Protein AF-A0A0Q3H0Z7-F1 (afdb_monomer_lite)

Sequence (275 aa):
MYDFFVRWRGFDIRKSSRAGTSGGNNQGTGGGSSQGIGGGGGSSQDYTCGDYKYTTQLGCILKRQYPGVLKDADGELYPATTWADFYEKTNDQGETCAHKVKKEFWRLFTVADEHKREAARVLENYCRKRVRNIMYQVRVDAVKLHYENQGEILDDTLACRRELDENEYLNVRVEWCKKDVWPLLAAYWDSAEFKEKRSKAQDSCFGSENNAQNRGGSRPFTETQQYIEAIHGPEKATILNKYAVMKSGDGAVRKADVVAAAKGRKARPSTSDSY

Radius of gyration: 26.91 Å; chains: 1; bounding box: 100×64×65 Å

pLDDT: mean 70.65, std 24.66, range [22.28, 95.75]

Secondary structure (DSSP, 8-state):
---S-S--TT------------------------------------------S---HHHHHHHHT---EEE-TT--EEE--SSSGGGT-B-TTS-BHHHHHHHHHHHH----GGGHHHHHHHHHHHHHHHHHHHHHHHHHHHHHHHHHTTT----HHHHTT----HHHHHHS--TTS-TTTHHHHHHHHHSHHHHHHHHHHHHHHHS-------GGGTS-HHHHHHHHHHHH-GGG--HHHHHHHHHH-THHHHHHHHHHHHHHTT---------

Foldseek 3Di:
DDDPDDDVPPFDWDQDDDDDDDDDDDDDDDDDDDDDDDDDDPDPPDPDDDPDPQPDPLLVLCLVLQPFWDADPVRDIAGPQFPVSQQRDADPVRAGSNNSSVVVVCVRTDGDPVCVVVVVVVVSVVRRVSSNVSLLVQQLVQLQQLVVVVVDGDDSVVSLPDDDALVSQLVRHDPSRDNRRSSNSRCVSNDPVNVVVSVVVVCVVPVPPPPLPLPLAPDPLVRLLVVCCVPVNNVLSDPVNSNQCSVPNPVSSVVVVVVVVVVVVPDDDDDDDDD

Structure (mmCIF, N/CA/C/O backbone):
data_AF-A0A0Q3H0Z7-F1
#
_entry.id   AF-A0A0Q3H0Z7-F1
#
loop_
_atom_site.group_PDB
_atom_site.id
_atom_site.type_symbol
_atom_site.label_atom_id
_atom_site.label_alt_id
_atom_site.label_comp_id
_atom_site.label_asym_id
_atom_site.label_entity_id
_atom_site.label_seq_id
_atom_site.pdbx_PDB_ins_code
_atom_site.Cartn_x
_atom_site.Cartn_y
_atom_site.Cartn_z
_atom_site.occupancy
_atom_site.B_iso_or_equiv
_atom_site.auth_seq_id
_atom_site.auth_comp_id
_atom_site.auth_asym_id
_atom_site.auth_atom_id
_atom_site.pdbx_PDB_model_num
ATOM 1 N N . MET A 1 1 ? -4.529 13.761 -14.014 1.00 32.19 1 MET A N 1
ATOM 2 C CA . MET A 1 1 ? -4.545 12.512 -14.800 1.00 32.19 1 MET A CA 1
ATOM 3 C C . MET A 1 1 ? -3.282 12.516 -15.656 1.00 32.19 1 MET A C 1
ATOM 5 O O . MET A 1 1 ? -3.308 12.918 -16.807 1.00 32.19 1 MET A O 1
ATOM 9 N N . TYR A 1 2 ? -2.143 12.263 -14.998 1.00 23.95 2 TYR A N 1
ATOM 10 C CA . TYR A 1 2 ? -0.803 12.393 -15.573 1.00 23.95 2 TYR A CA 1
ATOM 11 C C . TYR A 1 2 ? -0.492 11.139 -16.364 1.00 23.95 2 TYR A C 1
ATOM 13 O O . TYR A 1 2 ? -0.346 10.053 -15.800 1.00 23.95 2 TYR A O 1
ATOM 21 N N . ASP A 1 3 ? -0.466 11.349 -17.666 1.00 24.33 3 ASP A N 1
ATOM 22 C CA . ASP A 1 3 ? -0.258 10.358 -18.687 1.00 24.33 3 ASP A CA 1
ATOM 23 C C . ASP A 1 3 ? 1.010 9.537 -18.435 1.00 24.33 3 ASP A C 1
ATOM 25 O O . ASP A 1 3 ? 2.006 9.998 -17.871 1.00 24.33 3 ASP A O 1
ATOM 29 N N . PHE A 1 4 ? 0.922 8.299 -18.881 1.00 30.83 4 PHE A N 1
ATOM 30 C CA . PHE A 1 4 ? 1.761 7.114 -18.755 1.00 30.83 4 PHE A CA 1
ATOM 31 C C . PHE A 1 4 ? 3.262 7.286 -19.124 1.00 30.83 4 PHE A C 1
ATOM 33 O O . PHE A 1 4 ? 3.988 6.309 -19.296 1.00 30.83 4 PHE A O 1
ATOM 40 N N . PHE A 1 5 ? 3.771 8.510 -19.290 1.00 28.52 5 PHE 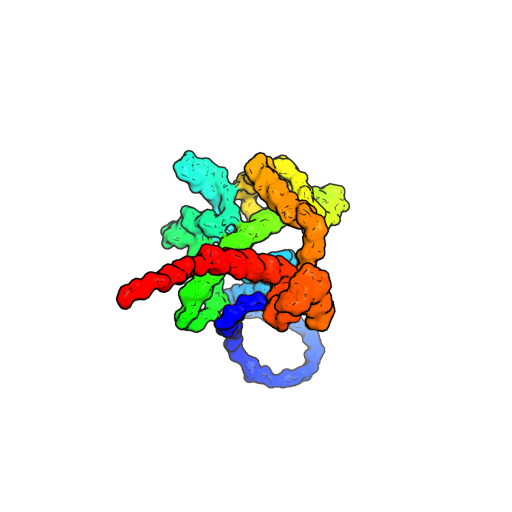A N 1
ATOM 41 C CA . PHE A 1 5 ? 4.554 8.825 -20.483 1.00 28.52 5 PHE A CA 1
ATOM 42 C C . PHE A 1 5 ? 5.995 9.304 -20.292 1.00 28.52 5 PHE A C 1
ATOM 44 O O . PHE A 1 5 ? 6.631 9.730 -21.251 1.00 28.52 5 PHE A O 1
ATOM 51 N N . VAL A 1 6 ? 6.601 9.209 -19.109 1.00 28.41 6 VAL A N 1
ATOM 52 C CA . VAL A 1 6 ? 8.037 9.513 -19.024 1.00 28.41 6 VAL A CA 1
ATOM 53 C C . VAL A 1 6 ? 8.776 8.389 -18.324 1.00 28.41 6 VAL A C 1
ATOM 55 O O . VAL A 1 6 ? 8.894 8.370 -17.105 1.00 28.41 6 VAL A O 1
ATOM 58 N N . ARG A 1 7 ? 9.427 7.548 -19.143 1.00 31.48 7 ARG A N 1
ATOM 59 C CA . ARG A 1 7 ? 10.755 6.981 -18.828 1.00 31.48 7 ARG A CA 1
ATOM 60 C C . ARG A 1 7 ? 10.752 5.628 -18.123 1.00 31.48 7 ARG A C 1
ATOM 62 O O . ARG A 1 7 ? 11.570 5.372 -17.248 1.00 31.48 7 ARG A O 1
ATOM 69 N N . TRP A 1 8 ? 10.020 4.702 -18.719 1.00 33.88 8 TRP A N 1
ATOM 70 C CA . TRP A 1 8 ? 10.593 3.417 -19.120 1.00 33.88 8 TRP A CA 1
ATOM 71 C C . TRP A 1 8 ? 11.760 3.659 -20.128 1.00 33.88 8 TRP A C 1
ATOM 73 O O . TRP A 1 8 ? 11.653 3.360 -21.307 1.00 33.88 8 TRP A O 1
ATOM 83 N N . ARG A 1 9 ? 12.839 4.369 -19.734 1.00 29.98 9 ARG A N 1
ATOM 84 C CA . ARG A 1 9 ? 14.020 4.625 -20.601 1.00 29.98 9 ARG A CA 1
ATOM 85 C C . ARG A 1 9 ? 15.096 3.593 -20.257 1.00 29.98 9 ARG A C 1
ATOM 87 O O . ARG A 1 9 ? 15.684 3.718 -19.192 1.00 29.98 9 ARG A O 1
ATOM 94 N N . GLY A 1 10 ? 15.428 2.620 -21.088 1.00 28.66 10 GLY A N 1
ATOM 95 C CA . GLY A 1 10 ? 14.972 2.358 -22.444 1.00 28.66 10 GLY A CA 1
ATOM 96 C C . GLY A 1 10 ? 14.872 0.863 -22.629 1.00 28.66 10 GLY A C 1
ATOM 97 O O . GLY A 1 10 ? 15.871 0.161 -22.631 1.00 28.66 10 GLY A O 1
ATOM 98 N N . PHE A 1 11 ? 13.645 0.411 -22.736 1.00 31.95 11 PHE A N 1
ATOM 99 C CA . PHE A 1 11 ? 13.320 -0.956 -23.040 1.00 31.95 11 PHE A CA 1
ATOM 100 C C . PHE A 1 11 ? 12.172 -0.941 -24.029 1.00 31.95 11 PHE A C 1
ATOM 102 O O . PHE A 1 11 ? 11.521 0.091 -24.173 1.00 31.95 11 PHE A O 1
ATOM 109 N N . ASP A 1 12 ? 11.929 -2.052 -24.710 1.00 29.36 12 ASP A N 1
ATOM 110 C CA . ASP A 1 12 ? 10.798 -2.232 -25.617 1.00 29.36 12 ASP A CA 1
ATOM 111 C C . ASP A 1 12 ? 9.978 -3.443 -25.115 1.00 29.36 12 ASP A C 1
ATOM 113 O O . ASP A 1 12 ? 10.450 -4.578 -25.152 1.00 29.36 12 ASP A O 1
ATOM 117 N N . ILE A 1 13 ? 8.810 -3.210 -24.495 1.00 36.09 13 ILE A N 1
ATOM 118 C CA . ILE A 1 13 ? 7.918 -4.232 -23.924 1.00 36.09 13 ILE A CA 1
ATOM 119 C C . ILE A 1 13 ? 6.853 -4.275 -24.989 1.00 36.09 13 ILE A C 1
ATOM 121 O O . ILE A 1 13 ? 5.942 -3.446 -25.044 1.00 36.09 13 ILE A O 1
ATOM 125 N N . ARG A 1 14 ? 7.008 -5.236 -25.889 1.00 31.59 14 ARG A N 1
ATOM 126 C CA . ARG A 1 14 ? 5.936 -5.570 -26.806 1.00 31.59 14 ARG A CA 1
ATOM 127 C C . ARG A 1 14 ? 4.903 -6.345 -26.013 1.00 31.59 14 ARG A C 1
ATOM 129 O O . ARG A 1 14 ? 5.185 -7.412 -25.470 1.00 31.59 14 ARG A O 1
ATOM 136 N N . LYS A 1 15 ? 3.690 -5.804 -25.953 1.00 33.72 15 LYS A N 1
ATOM 137 C CA . LYS A 1 15 ? 2.509 -6.579 -25.583 1.00 33.72 15 LYS A CA 1
ATOM 138 C C . LYS A 1 15 ? 2.372 -7.679 -26.640 1.00 33.72 15 LYS A C 1
ATOM 140 O O . LYS A 1 15 ? 2.284 -7.373 -27.828 1.00 33.72 15 LYS A O 1
ATOM 145 N N . SER A 1 16 ? 2.430 -8.944 -26.232 1.00 30.67 16 SER A N 1
ATOM 146 C CA . SER A 1 16 ? 2.274 -10.067 -27.159 1.00 30.67 16 SER A CA 1
ATOM 147 C C . SER A 1 16 ? 0.890 -9.988 -27.813 1.00 30.67 16 SER A C 1
ATOM 149 O O . SER A 1 16 ? -0.121 -10.144 -27.133 1.00 30.67 16 SER A O 1
ATOM 151 N N . SER A 1 17 ? 0.845 -9.693 -29.114 1.00 30.48 17 SER A N 1
ATOM 152 C CA . SER A 1 17 ? -0.353 -9.842 -29.943 1.00 30.48 17 SER A CA 1
ATOM 153 C C . SER A 1 17 ? -0.167 -11.083 -30.806 1.00 30.48 17 SER A C 1
ATOM 155 O O . SER A 1 17 ? 0.694 -11.109 -31.685 1.00 30.48 17 SER A O 1
ATOM 157 N N . ARG A 1 18 ? -0.957 -12.126 -30.542 1.00 29.20 18 ARG A N 1
ATOM 158 C CA . ARG A 1 18 ? -1.112 -13.268 -31.447 1.00 29.20 18 ARG A CA 1
ATOM 159 C C . ARG A 1 18 ? -2.283 -12.992 -32.395 1.00 29.20 18 ARG A C 1
ATOM 161 O O . ARG A 1 18 ? -3.424 -13.002 -31.962 1.00 29.20 18 ARG A O 1
ATOM 168 N N . ALA A 1 19 ? -1.899 -12.725 -33.645 1.00 30.44 19 ALA A N 1
ATOM 169 C CA . ALA A 1 19 ? -2.483 -13.078 -34.947 1.00 30.44 19 ALA A CA 1
ATOM 170 C C . ALA A 1 19 ? -4.005 -13.016 -35.197 1.00 30.44 19 ALA A C 1
ATOM 172 O O . ALA A 1 19 ? -4.795 -13.648 -34.506 1.00 30.44 19 ALA A O 1
ATOM 173 N N . GLY A 1 20 ? -4.365 -12.405 -36.334 1.00 27.41 20 GLY A N 1
ATOM 174 C CA . GLY A 1 20 ? -5.646 -12.618 -37.010 1.00 27.41 20 GLY A CA 1
ATOM 175 C C . GLY A 1 20 ? -5.927 -11.604 -38.120 1.00 27.41 20 GLY A C 1
ATOM 176 O O . GLY A 1 20 ? -6.751 -10.716 -37.946 1.00 27.41 20 GLY A O 1
ATOM 177 N N . THR A 1 21 ? -5.228 -11.705 -39.251 1.00 27.17 21 THR A N 1
ATOM 178 C CA . THR A 1 21 ? -5.495 -10.903 -40.455 1.00 27.17 21 THR A CA 1
ATOM 179 C C . THR A 1 21 ? -6.611 -11.551 -41.286 1.00 27.17 21 THR A C 1
ATOM 181 O O . THR A 1 21 ? -6.380 -12.602 -41.869 1.00 27.17 21 THR A O 1
ATOM 184 N N . SER A 1 22 ? -7.783 -10.915 -41.367 1.00 27.55 22 SER A N 1
ATOM 185 C CA . SER A 1 22 ? -8.756 -10.933 -42.490 1.00 27.55 22 SER A CA 1
ATOM 186 C C . SER A 1 22 ? -9.903 -9.990 -42.080 1.00 27.55 22 SER A C 1
ATOM 188 O O . SER A 1 22 ? -10.502 -10.209 -41.037 1.00 27.55 22 SER A O 1
ATOM 190 N N . GLY A 1 23 ? -10.175 -8.840 -42.699 1.00 25.44 23 GLY A N 1
ATOM 191 C CA . GLY A 1 23 ? -10.567 -8.652 -44.094 1.00 25.44 23 GLY A CA 1
ATOM 192 C C . GLY A 1 23 ? -12.101 -8.715 -44.212 1.00 25.44 23 GLY A C 1
ATOM 193 O O . GLY A 1 23 ? -12.638 -9.813 -44.170 1.00 25.44 23 GLY A O 1
ATOM 194 N N . GLY A 1 24 ? -12.792 -7.575 -44.384 1.00 24.78 24 GLY A N 1
ATOM 195 C CA . GLY A 1 24 ? -14.171 -7.544 -44.915 1.00 24.78 24 GLY A CA 1
ATOM 196 C C . GLY A 1 24 ? -15.194 -6.657 -44.186 1.00 24.78 24 GLY A C 1
ATOM 197 O O . GLY A 1 24 ? -15.391 -6.772 -42.985 1.00 24.78 24 GLY A O 1
ATOM 198 N N . ASN A 1 25 ? -15.859 -5.791 -44.955 1.00 26.20 25 ASN A N 1
ATOM 199 C CA . ASN A 1 25 ? -16.852 -4.780 -44.575 1.00 26.20 25 ASN A CA 1
ATOM 200 C C . ASN A 1 25 ? -18.265 -5.325 -44.249 1.00 26.20 25 ASN A C 1
ATOM 202 O O . ASN A 1 25 ? -18.787 -6.152 -44.980 1.00 26.20 25 ASN A O 1
ATOM 206 N N . ASN A 1 26 ? -18.876 -4.713 -43.226 1.00 27.36 26 ASN A N 1
ATOM 207 C CA . ASN A 1 26 ? -20.190 -4.040 -43.134 1.00 27.36 26 ASN A CA 1
ATOM 208 C C . ASN A 1 26 ? -21.542 -4.674 -43.590 1.00 27.36 26 ASN A C 1
ATOM 210 O O . ASN A 1 26 ? -21.694 -5.121 -44.720 1.00 27.36 26 ASN A O 1
ATOM 214 N N . GLN A 1 27 ? -22.550 -4.405 -42.732 1.00 26.06 27 GLN A N 1
ATOM 215 C CA . GLN A 1 27 ? -24.029 -4.368 -42.880 1.00 26.06 27 GLN A CA 1
ATOM 216 C C . GLN A 1 27 ? -24.886 -5.618 -42.565 1.00 26.06 27 GLN A C 1
ATOM 218 O O . GLN A 1 27 ? -24.711 -6.674 -43.157 1.00 26.06 27 GLN A O 1
ATOM 223 N N . GLY A 1 28 ? -25.924 -5.418 -41.724 1.00 23.48 28 GLY A N 1
ATOM 224 C CA . GLY A 1 28 ? -27.199 -6.161 -41.808 1.00 23.48 28 GLY A CA 1
ATOM 225 C C . GLY A 1 28 ? -27.832 -6.682 -40.503 1.00 23.48 28 GLY A C 1
ATOM 226 O O . GLY A 1 28 ? -27.496 -7.758 -40.039 1.00 23.48 28 GLY A O 1
ATOM 227 N N . THR A 1 29 ? -28.787 -5.911 -39.969 1.00 25.22 29 THR A N 1
ATOM 228 C CA . THR A 1 29 ? -30.035 -6.256 -39.230 1.00 25.22 29 THR A CA 1
ATOM 229 C C . THR A 1 29 ? -30.429 -7.720 -38.923 1.00 25.22 29 THR A C 1
ATOM 231 O O . THR A 1 29 ? -30.413 -8.559 -39.817 1.00 25.22 29 THR A O 1
ATOM 234 N N . GLY A 1 30 ? -31.063 -7.937 -37.754 1.00 23.02 30 GLY A N 1
ATOM 235 C CA . GLY A 1 30 ? -32.152 -8.926 -37.578 1.00 23.02 30 GLY A CA 1
ATOM 236 C C . GLY A 1 30 ? -32.015 -9.880 -36.382 1.00 23.02 30 GLY A C 1
ATOM 237 O O . GLY A 1 30 ? -30.993 -10.532 -36.225 1.00 23.02 30 GLY A O 1
ATOM 238 N N . GLY A 1 31 ? -33.050 -9.954 -35.534 1.00 23.20 31 GLY A N 1
ATOM 239 C CA . GLY A 1 31 ? -33.100 -10.799 -34.333 1.00 23.20 31 GLY A CA 1
ATOM 240 C C . GLY A 1 31 ? -33.389 -12.286 -34.586 1.00 23.20 31 GLY A C 1
ATOM 241 O O . GLY A 1 31 ? -33.789 -12.681 -35.676 1.00 23.20 31 GLY A O 1
ATOM 242 N N . GLY A 1 32 ? -33.234 -13.099 -33.537 1.00 22.28 32 GLY A N 1
ATOM 243 C CA . GLY A 1 32 ? -33.623 -14.509 -33.534 1.00 22.28 32 GLY A CA 1
ATOM 244 C C . GLY A 1 32 ? -32.994 -15.306 -32.390 1.00 22.28 32 GLY A C 1
ATOM 245 O O . GLY A 1 32 ? -31.780 -15.450 -32.305 1.00 22.28 32 GLY A O 1
ATOM 246 N N . SER A 1 33 ? -33.846 -15.819 -31.510 1.00 24.80 33 SER A N 1
ATOM 247 C CA . SER A 1 33 ? -33.565 -16.751 -30.417 1.00 24.80 33 SER A CA 1
ATOM 248 C C . SER A 1 33 ? -33.133 -18.125 -30.944 1.00 24.80 33 SER A C 1
ATOM 250 O O . SER A 1 33 ? -33.751 -18.597 -31.895 1.00 24.80 33 SER A O 1
ATOM 252 N N . SER A 1 34 ? -32.188 -18.815 -30.285 1.00 25.36 34 SER A N 1
ATOM 253 C CA . SER A 1 34 ? -32.244 -20.269 -30.001 1.00 25.36 34 SER A CA 1
ATOM 254 C C . SER A 1 34 ? -31.022 -20.790 -29.227 1.00 25.36 34 SER A C 1
ATOM 256 O O . SER A 1 34 ? -29.882 -20.507 -29.566 1.00 25.36 34 SER A O 1
ATOM 258 N N . GLN A 1 35 ? -31.352 -21.537 -28.170 1.00 24.81 35 GLN A N 1
ATOM 259 C CA . GLN A 1 35 ? -30.748 -22.731 -27.556 1.00 24.81 35 GLN A CA 1
ATOM 260 C C . GLN A 1 35 ? -29.272 -23.095 -27.811 1.00 24.81 35 GLN A C 1
ATOM 262 O O . GLN A 1 35 ? -28.773 -23.131 -28.930 1.00 24.81 35 GLN A O 1
ATOM 267 N N . GLY A 1 36 ? -28.600 -23.428 -26.705 1.00 24.64 36 GLY A N 1
ATOM 268 C CA . GLY A 1 36 ? -27.162 -23.639 -26.630 1.00 24.64 36 GLY A CA 1
ATOM 269 C C . GLY A 1 36 ? -26.643 -25.021 -27.010 1.00 24.64 36 GLY A C 1
ATOM 270 O O . GLY A 1 36 ? -27.385 -25.982 -27.179 1.00 24.64 36 GLY A O 1
ATOM 271 N N . ILE A 1 37 ? -25.313 -25.094 -27.041 1.00 25.67 37 ILE A N 1
ATOM 272 C CA . ILE A 1 37 ? -24.510 -26.309 -26.919 1.00 25.67 37 ILE A CA 1
ATOM 273 C C . ILE A 1 37 ? -23.301 -25.955 -26.046 1.00 25.67 37 ILE A C 1
ATOM 275 O O . ILE A 1 37 ? -22.646 -24.933 -26.250 1.00 25.67 37 ILE A O 1
ATOM 279 N N . GLY A 1 38 ? -23.051 -26.788 -25.036 1.00 27.36 38 GLY A N 1
ATOM 280 C CA . GLY A 1 38 ? -21.933 -26.651 -24.115 1.00 27.36 38 GLY A CA 1
ATOM 281 C C . GLY A 1 38 ? -20.589 -26.944 -24.777 1.00 27.36 38 GLY A C 1
ATOM 282 O O . GLY A 1 38 ? -20.443 -27.890 -25.546 1.00 27.36 38 GLY A O 1
ATOM 283 N N . GLY A 1 39 ? -19.591 -26.146 -24.413 1.00 24.62 39 GLY A N 1
ATOM 284 C CA . GLY A 1 39 ? -18.188 -26.376 -24.725 1.00 24.62 39 GLY A CA 1
ATOM 285 C C . GLY A 1 39 ? -17.339 -25.703 -23.657 1.00 24.62 39 GLY A C 1
ATOM 286 O O . GLY A 1 39 ? -17.289 -24.479 -23.582 1.00 24.62 39 GLY A O 1
ATOM 287 N N . GLY A 1 40 ? -16.725 -26.508 -22.788 1.00 33.34 40 GLY A N 1
ATOM 288 C CA . GLY A 1 40 ? -15.816 -26.039 -21.751 1.00 33.34 40 GLY A CA 1
ATOM 289 C C . GLY A 1 40 ? -14.603 -25.344 -22.365 1.00 33.34 40 GLY A C 1
ATOM 290 O O . GLY A 1 40 ? -13.789 -25.971 -23.036 1.00 33.34 40 GLY A O 1
ATOM 291 N N . GLY A 1 41 ? -14.483 -24.047 -22.108 1.00 24.45 41 GLY A N 1
ATOM 292 C CA . GLY A 1 41 ? -13.319 -23.235 -22.428 1.00 24.45 41 GLY A CA 1
ATOM 293 C C . GLY A 1 41 ? -13.066 -22.301 -21.257 1.00 24.45 41 GLY A C 1
ATOM 294 O O . GLY A 1 41 ? -13.947 -21.527 -20.888 1.00 24.45 41 GLY A O 1
ATOM 295 N N . GLY A 1 42 ? -11.894 -22.426 -20.629 1.00 28.30 42 GLY A N 1
ATOM 296 C CA . GLY A 1 42 ? -11.490 -21.601 -19.493 1.00 28.30 42 GLY A CA 1
ATOM 297 C C . GLY A 1 42 ? -11.680 -20.122 -19.809 1.00 28.30 42 GLY A C 1
ATOM 298 O O . GLY A 1 42 ? -11.117 -19.611 -20.777 1.00 28.30 42 GLY A O 1
ATOM 299 N N . SER A 1 43 ? -12.502 -19.453 -19.004 1.00 26.73 43 SER A N 1
ATOM 300 C CA . SER A 1 43 ? -12.811 -18.043 -19.171 1.00 26.73 43 SER A CA 1
ATOM 301 C C . SER A 1 43 ? -11.538 -17.220 -18.994 1.00 26.73 43 SER A C 1
ATOM 303 O O . SER A 1 43 ? -11.004 -17.051 -17.897 1.00 26.73 43 SER A O 1
ATOM 305 N N . SER A 1 44 ? -11.041 -16.689 -20.109 1.00 33.62 44 SER A N 1
ATOM 306 C CA . SER A 1 44 ? -10.187 -15.510 -20.096 1.00 33.62 44 SER A CA 1
ATOM 307 C C . SER A 1 44 ? -11.023 -14.392 -19.484 1.00 33.62 44 SER A C 1
ATOM 309 O O . SER A 1 44 ? -11.870 -13.819 -20.162 1.00 33.62 44 SER A O 1
ATOM 311 N N . GLN A 1 45 ? -10.858 -14.159 -18.180 1.00 36.25 45 GLN A N 1
ATOM 312 C CA . GLN A 1 45 ? -11.532 -13.068 -17.487 1.00 36.25 45 GLN A CA 1
ATOM 313 C C . GLN A 1 45 ? -11.201 -11.766 -18.208 1.00 36.25 45 GLN A C 1
ATOM 315 O O . GLN A 1 45 ? -10.036 -11.399 -18.358 1.00 36.25 45 GLN A O 1
ATOM 320 N N . ASP A 1 46 ? -12.250 -11.117 -18.690 1.00 32.47 46 ASP A N 1
ATOM 321 C CA . ASP A 1 46 ? -12.180 -9.836 -19.361 1.00 32.47 46 ASP A CA 1
ATOM 322 C C . ASP A 1 46 ? -11.698 -8.791 -18.343 1.00 32.47 46 ASP A C 1
ATOM 324 O O . ASP A 1 46 ? -12.354 -8.526 -17.335 1.00 32.47 46 ASP A O 1
ATOM 328 N N . TYR A 1 47 ? -10.489 -8.261 -18.540 1.00 42.56 47 TYR A N 1
ATOM 329 C CA . TYR A 1 47 ? -9.840 -7.323 -17.612 1.00 42.56 47 TYR A CA 1
ATOM 330 C C . TYR A 1 47 ? -10.161 -5.862 -17.951 1.00 42.56 47 TYR A C 1
ATOM 332 O O . TYR A 1 47 ? -9.342 -4.966 -17.727 1.00 42.56 47 TYR A O 1
ATOM 340 N N . THR A 1 48 ? -11.344 -5.599 -18.499 1.00 38.84 48 THR A N 1
ATOM 341 C CA . THR A 1 48 ? -11.815 -4.240 -18.750 1.00 38.84 48 THR A CA 1
ATOM 342 C C . THR A 1 48 ? -12.685 -3.750 -17.597 1.00 38.84 48 THR A C 1
ATOM 344 O O . THR A 1 48 ? -13.857 -4.084 -17.488 1.00 38.84 48 THR A O 1
ATOM 347 N N . CYS A 1 49 ? -12.069 -2.897 -16.776 1.00 40.00 49 CYS A N 1
ATOM 348 C CA . CYS A 1 49 ? -12.681 -1.672 -16.262 1.00 40.00 49 CYS A CA 1
ATOM 349 C C . CYS A 1 49 ? -13.981 -1.825 -15.446 1.00 40.00 49 CYS A C 1
ATOM 351 O O . CYS A 1 49 ? -15.038 -1.358 -15.853 1.00 40.00 49 CYS A O 1
ATOM 353 N N . GLY A 1 50 ? -13.870 -2.382 -14.238 1.00 31.77 50 GLY A N 1
ATOM 354 C CA . GLY A 1 50 ? -14.607 -1.817 -13.100 1.00 31.77 50 GLY A CA 1
ATOM 355 C C . GLY A 1 50 ? -13.826 -0.618 -12.553 1.00 31.77 50 GLY A C 1
ATOM 356 O O . GLY A 1 50 ? -12.604 -0.594 -12.716 1.00 31.77 50 GLY A O 1
ATOM 357 N N . ASP A 1 51 ? -14.506 0.345 -11.928 1.00 37.81 51 ASP A N 1
ATOM 358 C CA . ASP A 1 51 ? -14.031 1.648 -11.413 1.00 37.81 51 ASP A CA 1
ATOM 359 C C . ASP A 1 51 ? -12.895 1.595 -10.362 1.00 37.81 51 ASP A C 1
ATOM 361 O O . ASP A 1 51 ? -12.920 2.228 -9.305 1.00 37.81 51 ASP A O 1
ATOM 365 N N . TYR A 1 52 ? -11.829 0.845 -10.618 1.00 38.09 52 TYR A N 1
ATOM 366 C CA . TYR A 1 52 ? -10.646 0.841 -9.784 1.00 38.09 52 TYR A CA 1
ATOM 367 C C . TYR A 1 52 ? -9.850 2.119 -10.061 1.00 38.09 52 TYR A C 1
ATOM 369 O O . TYR A 1 52 ? -9.085 2.198 -11.021 1.00 38.09 52 TYR A O 1
ATOM 377 N N . LYS A 1 53 ? -9.914 3.077 -9.126 1.00 44.19 53 LYS A N 1
ATOM 378 C CA . LYS A 1 53 ? -9.075 4.301 -9.018 1.00 44.19 53 LYS A CA 1
ATOM 379 C C . LYS A 1 53 ? -7.545 4.047 -9.080 1.00 44.19 53 LYS A C 1
ATOM 381 O O . LYS A 1 53 ? -6.725 4.960 -9.015 1.00 44.19 53 LYS A O 1
ATOM 386 N N . TYR A 1 54 ? -7.116 2.792 -9.208 1.00 50.72 54 TYR A N 1
ATOM 387 C CA . TYR A 1 54 ? -5.755 2.305 -9.021 1.00 50.72 54 TYR A CA 1
ATOM 388 C C . TYR A 1 54 ? -5.163 1.809 -10.344 1.00 50.72 54 TYR A C 1
ATOM 390 O O . TYR A 1 54 ? -5.064 0.618 -10.607 1.00 50.72 54 TYR A O 1
ATOM 398 N N . THR A 1 55 ? -4.710 2.756 -11.157 1.00 54.25 55 THR A N 1
ATOM 399 C CA . THR A 1 55 ? -4.460 2.644 -12.607 1.00 54.25 55 THR A CA 1
ATOM 400 C C . THR A 1 55 ? -3.284 1.767 -13.080 1.00 54.25 55 THR A C 1
ATOM 402 O O . THR A 1 55 ? -2.879 1.877 -14.234 1.00 54.25 55 THR A O 1
ATOM 405 N N . THR A 1 56 ? -2.693 0.896 -12.247 1.00 74.81 56 THR A N 1
ATOM 406 C CA . THR A 1 56 ? -1.562 0.047 -12.687 1.00 74.81 56 THR A CA 1
ATOM 407 C C . THR A 1 56 ? -1.814 -1.435 -12.439 1.00 74.81 56 THR A C 1
ATOM 409 O O . THR A 1 56 ? -2.173 -1.814 -11.327 1.00 74.81 56 THR A O 1
ATOM 412 N N . GLN A 1 57 ? -1.534 -2.282 -13.442 1.00 82.44 57 GLN A N 1
ATOM 413 C CA . GLN A 1 57 ? -1.651 -3.748 -13.354 1.00 82.44 57 GLN A CA 1
ATOM 414 C C . GLN A 1 57 ? -0.951 -4.300 -12.104 1.00 82.44 57 GLN A C 1
ATOM 416 O O . GLN A 1 57 ? -1.510 -5.110 -11.371 1.00 82.44 57 GLN A O 1
ATOM 421 N N . LEU A 1 58 ? 0.254 -3.801 -11.807 1.00 86.81 58 LEU A N 1
ATOM 422 C CA . LEU A 1 58 ? 0.988 -4.178 -10.599 1.00 86.81 58 LEU A CA 1
ATOM 423 C C . LEU A 1 58 ? 0.244 -3.793 -9.312 1.00 86.81 58 LEU A C 1
ATOM 425 O O . LEU A 1 58 ? 0.291 -4.535 -8.340 1.00 86.81 58 LEU A O 1
ATOM 429 N N . GLY A 1 59 ? -0.445 -2.649 -9.287 1.00 89.75 59 GLY A N 1
ATOM 430 C CA . GLY A 1 59 ? -1.261 -2.245 -8.144 1.00 89.75 59 GLY A CA 1
ATOM 431 C C . GLY A 1 59 ? -2.383 -3.243 -7.855 1.00 89.75 59 GLY A C 1
ATOM 432 O O . GLY A 1 59 ? -2.578 -3.610 -6.700 1.00 89.75 59 GLY A O 1
ATOM 433 N N . CYS A 1 60 ? -3.065 -3.729 -8.894 1.00 88.62 60 CYS A N 1
ATOM 434 C CA . CYS A 1 60 ? -4.091 -4.766 -8.764 1.00 88.62 60 CYS A CA 1
ATOM 435 C C . CYS A 1 60 ? -3.503 -6.079 -8.226 1.00 88.62 60 CYS A C 1
ATOM 437 O O . CYS A 1 60 ? -4.052 -6.659 -7.289 1.00 88.62 60 CYS A O 1
ATOM 439 N N . ILE A 1 61 ? -2.354 -6.507 -8.762 1.00 91.38 61 ILE A N 1
ATOM 440 C CA . ILE A 1 61 ? -1.647 -7.711 -8.297 1.00 91.38 61 ILE A CA 1
ATOM 441 C C . ILE A 1 61 ? -1.270 -7.573 -6.814 1.00 91.38 61 ILE A C 1
ATOM 443 O O . ILE A 1 61 ? -1.545 -8.473 -6.025 1.00 91.38 61 ILE A O 1
ATOM 447 N N . LEU A 1 62 ? -0.699 -6.433 -6.413 1.00 93.12 62 LEU A N 1
ATOM 448 C CA . LEU A 1 62 ? -0.293 -6.170 -5.028 1.00 93.12 62 LEU A CA 1
ATOM 449 C C . LEU A 1 62 ? -1.467 -6.237 -4.045 1.00 93.12 62 LEU A C 1
ATOM 451 O O . LEU A 1 62 ? -1.315 -6.810 -2.972 1.00 93.12 62 LEU A O 1
ATOM 455 N N . LYS A 1 63 ? -2.632 -5.684 -4.406 1.00 90.81 63 LYS A N 1
ATOM 456 C CA . LYS A 1 63 ? -3.835 -5.751 -3.560 1.00 90.81 63 LYS A CA 1
ATOM 457 C C . LYS A 1 63 ? -4.344 -7.176 -3.403 1.00 90.81 63 LYS A C 1
ATOM 459 O O . LYS A 1 63 ? -4.688 -7.593 -2.304 1.00 90.81 63 LYS A O 1
ATOM 464 N N . ARG A 1 64 ? -4.375 -7.936 -4.499 1.00 90.50 64 ARG A N 1
ATOM 465 C CA . ARG A 1 64 ? -4.858 -9.319 -4.470 1.00 90.50 64 ARG A CA 1
ATOM 466 C C . ARG A 1 64 ? -3.943 -10.233 -3.661 1.00 90.50 64 ARG A C 1
ATOM 468 O O . ARG A 1 64 ? -4.428 -11.091 -2.935 1.00 90.50 64 ARG A O 1
ATOM 475 N N . GLN A 1 65 ? -2.633 -10.034 -3.778 1.00 92.38 65 GLN A N 1
ATOM 476 C CA . GLN A 1 65 ? -1.621 -10.795 -3.043 1.00 92.38 65 GLN A CA 1
ATOM 477 C C . GLN A 1 65 ? -1.284 -10.166 -1.682 1.00 92.38 65 GLN A C 1
ATOM 479 O O . GLN A 1 65 ? -0.216 -10.430 -1.135 1.00 92.38 65 GLN A O 1
ATOM 484 N N . TYR A 1 66 ? -2.150 -9.301 -1.148 1.00 92.00 66 TYR A N 1
ATOM 485 C CA . TYR A 1 66 ? -1.883 -8.604 0.100 1.00 92.00 66 TYR A CA 1
ATOM 486 C C . TYR A 1 66 ? -1.776 -9.596 1.281 1.0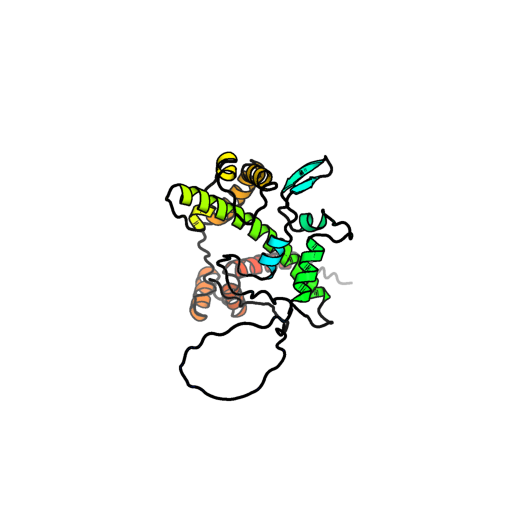0 92.00 66 TYR A C 1
ATOM 488 O O . TYR A 1 66 ? -2.733 -10.351 1.521 1.00 92.00 66 TYR A O 1
ATOM 496 N N . PRO A 1 67 ? -0.653 -9.598 2.036 1.00 89.12 67 PRO A N 1
ATOM 497 C CA . PRO A 1 67 ? -0.435 -10.550 3.128 1.00 89.12 67 PRO A CA 1
ATOM 498 C C . PRO A 1 67 ? -1.495 -10.453 4.230 1.00 89.12 67 PRO A C 1
ATOM 500 O O . PRO A 1 67 ? -1.922 -11.479 4.760 1.00 89.12 67 PRO A O 1
ATOM 503 N N . GLY A 1 68 ? -1.992 -9.242 4.503 1.00 92.00 68 GLY A N 1
ATOM 504 C CA . GLY A 1 68 ? -2.927 -8.984 5.594 1.00 92.00 68 GLY A CA 1
ATOM 505 C C . GLY A 1 68 ? -2.192 -8.864 6.924 1.00 92.00 68 GLY A C 1
ATOM 506 O O . GLY A 1 68 ? -1.307 -8.022 7.058 1.00 92.00 68 GLY A O 1
ATOM 507 N N . VAL A 1 69 ? -2.587 -9.693 7.887 1.00 93.94 69 VAL A N 1
ATOM 508 C CA . VAL A 1 69 ? -2.020 -9.725 9.239 1.00 93.94 69 VAL A CA 1
ATOM 509 C C . VAL A 1 69 ? -0.726 -10.538 9.273 1.00 93.94 69 VAL A C 1
ATOM 511 O O . VAL A 1 69 ? -0.674 -11.655 8.744 1.00 93.94 69 VAL A O 1
ATOM 514 N N . LEU A 1 70 ? 0.294 -9.982 9.921 1.00 93.25 70 LEU A N 1
ATOM 515 C CA . LEU A 1 70 ? 1.582 -10.609 10.199 1.00 93.25 70 LEU A CA 1
ATOM 516 C C . LEU A 1 70 ? 1.834 -10.671 11.708 1.00 93.25 70 LEU A C 1
ATOM 518 O O . LEU A 1 70 ? 1.118 -10.044 12.485 1.00 93.25 70 LEU A O 1
ATOM 522 N N . LYS A 1 71 ? 2.831 -11.467 12.095 1.00 93.56 71 LYS A N 1
ATOM 523 C CA . LYS A 1 71 ? 3.328 -11.596 13.466 1.00 93.56 71 LYS A CA 1
ATOM 524 C C . LYS A 1 71 ? 4.785 -11.174 13.493 1.00 93.56 71 LYS A C 1
ATOM 526 O O . LYS A 1 71 ? 5.524 -11.554 12.583 1.00 93.56 71 LYS A O 1
ATOM 531 N N . ASP A 1 72 ? 5.176 -10.384 14.480 1.00 89.75 72 ASP A N 1
ATOM 532 C CA . ASP A 1 72 ? 6.582 -10.057 14.702 1.00 89.75 72 ASP A CA 1
ATOM 533 C C . ASP A 1 72 ? 7.296 -11.144 15.526 1.00 89.75 72 ASP A C 1
ATOM 535 O O . ASP A 1 72 ? 6.751 -12.226 15.767 1.00 89.75 72 ASP A O 1
ATOM 539 N N . ALA A 1 73 ? 8.552 -10.879 15.898 1.00 88.25 73 ALA A N 1
ATOM 540 C CA . ALA A 1 73 ? 9.373 -11.808 16.672 1.00 88.25 73 ALA A CA 1
ATOM 541 C C . ALA A 1 73 ? 8.851 -12.023 18.103 1.00 88.25 73 ALA A C 1
ATOM 543 O O . ALA A 1 73 ? 9.067 -13.098 18.664 1.00 88.25 73 ALA A O 1
ATOM 544 N N . ASP A 1 74 ? 8.152 -11.033 18.659 1.00 88.88 74 ASP A N 1
ATOM 545 C CA . ASP A 1 74 ? 7.565 -11.070 20.000 1.00 88.88 74 ASP A CA 1
ATOM 546 C C . ASP A 1 74 ? 6.176 -11.742 19.994 1.00 88.88 74 ASP A C 1
ATOM 548 O O . ASP A 1 74 ? 5.634 -12.099 21.040 1.00 88.88 74 ASP A O 1
ATOM 552 N N . GLY A 1 75 ? 5.632 -12.007 18.802 1.00 89.00 75 GLY A N 1
ATOM 553 C CA . GLY A 1 75 ? 4.337 -12.646 18.589 1.00 89.00 75 GLY A CA 1
ATOM 554 C C . GLY A 1 75 ? 3.182 -11.657 18.444 1.00 89.00 75 GLY A C 1
ATOM 555 O O . GLY A 1 75 ? 2.039 -12.097 18.266 1.00 89.00 75 GLY A O 1
ATOM 556 N N . GLU A 1 76 ? 3.472 -10.357 18.459 1.00 90.62 76 GLU A N 1
ATOM 557 C CA . GLU A 1 76 ? 2.493 -9.290 18.313 1.00 90.62 76 GLU A CA 1
ATOM 558 C C . GLU A 1 76 ? 2.012 -9.183 16.867 1.00 90.62 76 GLU A C 1
ATOM 560 O O . GLU A 1 76 ? 2.750 -9.374 15.891 1.00 90.62 76 GLU A O 1
ATOM 565 N N . LEU A 1 77 ? 0.716 -8.915 16.724 1.00 93.94 77 LEU A N 1
ATOM 566 C CA . LEU A 1 77 ? 0.059 -8.839 15.426 1.00 93.94 77 LEU A CA 1
ATOM 567 C C . LEU A 1 77 ? 0.188 -7.433 14.848 1.00 93.94 77 LEU A C 1
ATOM 569 O O . LEU A 1 77 ? -0.209 -6.458 15.479 1.00 93.94 77 LEU A O 1
ATOM 573 N N . TYR A 1 78 ? 0.640 -7.333 13.600 1.00 93.00 78 TYR A N 1
ATOM 574 C CA . TYR A 1 78 ? 0.730 -6.056 12.893 1.00 93.00 78 TYR A CA 1
ATOM 575 C C . TYR A 1 78 ? 0.224 -6.165 11.446 1.00 93.00 78 TYR A C 1
ATOM 577 O O . TYR A 1 78 ? 0.243 -7.247 10.842 1.00 93.00 78 TYR A O 1
ATOM 585 N N . PRO A 1 79 ? -0.274 -5.063 10.853 1.00 94.44 79 PRO A N 1
ATOM 586 C CA . PRO A 1 79 ? -0.709 -5.067 9.467 1.00 94.44 79 PRO A CA 1
ATOM 587 C C . PRO A 1 79 ? 0.499 -4.932 8.532 1.00 94.44 79 PRO A C 1
ATOM 589 O O . PRO A 1 79 ? 1.384 -4.107 8.759 1.00 94.44 79 PRO A O 1
ATOM 592 N N . ALA A 1 80 ? 0.516 -5.679 7.428 1.00 94.25 80 ALA A N 1
ATOM 593 C CA . ALA A 1 80 ? 1.544 -5.509 6.405 1.00 94.25 80 ALA A CA 1
ATOM 594 C C . ALA A 1 80 ? 1.437 -4.113 5.755 1.00 94.25 80 ALA A C 1
ATOM 596 O O . ALA A 1 80 ? 0.500 -3.820 5.023 1.00 94.25 80 ALA A O 1
ATOM 597 N N . THR A 1 81 ? 2.405 -3.229 5.962 1.00 93.00 81 THR A N 1
ATOM 598 C CA . THR A 1 81 ? 2.399 -1.865 5.397 1.00 93.00 81 THR A CA 1
ATOM 599 C C . THR A 1 81 ? 3.567 -1.601 4.453 1.00 93.00 81 THR A C 1
ATOM 601 O O . THR A 1 81 ? 3.577 -0.599 3.725 1.00 93.00 81 THR A O 1
ATOM 604 N N . THR A 1 82 ? 4.544 -2.507 4.408 1.00 94.56 82 THR A N 1
ATOM 605 C CA . THR A 1 82 ? 5.756 -2.377 3.606 1.00 94.56 82 THR A CA 1
ATOM 606 C C . THR A 1 82 ? 5.889 -3.494 2.577 1.00 94.56 82 THR A C 1
ATOM 608 O O . THR A 1 82 ? 5.167 -4.483 2.574 1.00 94.56 82 THR A O 1
ATOM 611 N N . TRP A 1 83 ? 6.807 -3.317 1.626 1.00 95.75 83 TRP A N 1
ATOM 612 C CA . TRP A 1 83 ? 7.114 -4.377 0.665 1.00 95.75 83 TRP A CA 1
ATOM 613 C C . TRP A 1 83 ? 7.966 -5.502 1.271 1.00 95.75 83 TRP A C 1
ATOM 615 O O . TRP A 1 83 ? 7.943 -6.608 0.744 1.00 95.75 83 TRP A O 1
ATOM 625 N N . ALA A 1 84 ? 8.695 -5.245 2.364 1.00 95.19 84 ALA A N 1
ATOM 626 C CA . ALA A 1 84 ? 9.439 -6.294 3.063 1.00 95.19 84 ALA A CA 1
ATOM 627 C C . ALA A 1 84 ? 8.471 -7.323 3.669 1.00 95.19 84 ALA A C 1
ATOM 629 O O . ALA A 1 84 ? 8.644 -8.516 3.467 1.00 95.19 84 ALA A O 1
ATOM 630 N N . ASP A 1 85 ? 7.363 -6.842 4.225 1.00 95.00 85 ASP A N 1
ATOM 631 C CA . ASP A 1 85 ? 6.272 -7.625 4.814 1.00 95.00 85 ASP A CA 1
ATOM 632 C C . ASP A 1 85 ? 5.693 -8.687 3.853 1.00 95.00 85 ASP A C 1
ATOM 634 O O . ASP A 1 85 ? 5.202 -9.736 4.264 1.00 95.00 85 ASP A O 1
ATOM 638 N N . PHE A 1 86 ? 5.779 -8.463 2.534 1.00 94.88 86 PHE A N 1
ATOM 639 C CA . PHE A 1 86 ? 5.339 -9.439 1.528 1.00 94.88 86 PHE A CA 1
ATOM 640 C C . PHE A 1 86 ? 6.233 -10.691 1.458 1.00 94.88 86 PHE A C 1
ATOM 642 O O . PHE A 1 86 ? 5.850 -11.670 0.807 1.00 94.88 86 PHE A O 1
ATOM 649 N N . TYR A 1 87 ? 7.407 -10.673 2.088 1.00 94.06 87 TYR A N 1
ATOM 650 C CA . TYR A 1 87 ? 8.311 -11.816 2.195 1.00 94.06 87 TYR A CA 1
ATOM 651 C C . TYR A 1 87 ? 8.110 -12.639 3.470 1.00 94.06 87 TYR A C 1
ATOM 653 O O . TYR A 1 87 ? 8.516 -13.795 3.474 1.00 94.06 87 TYR A O 1
ATOM 661 N N . GLU A 1 88 ? 7.452 -12.094 4.494 1.00 89.88 88 GLU A N 1
ATOM 662 C CA . GLU A 1 88 ? 7.368 -12.716 5.825 1.00 89.88 88 GLU A CA 1
ATOM 663 C C . GLU A 1 88 ? 6.495 -13.975 5.844 1.00 89.88 88 GLU A C 1
ATOM 665 O O . GLU A 1 88 ? 6.783 -14.947 6.537 1.00 89.88 88 GLU A O 1
ATOM 670 N N . LYS A 1 89 ? 5.421 -13.991 5.046 1.00 82.75 89 LYS A N 1
ATOM 671 C CA . LYS A 1 89 ? 4.486 -15.119 4.996 1.00 82.75 89 LYS A CA 1
ATOM 672 C C . LYS A 1 89 ? 4.734 -16.001 3.777 1.00 82.75 89 LYS A C 1
ATOM 674 O O . LYS A 1 89 ? 4.543 -15.555 2.640 1.00 82.75 89 LYS A O 1
ATOM 679 N N . THR A 1 90 ? 5.077 -17.262 4.022 1.00 86.38 90 THR A N 1
ATOM 680 C CA . THR A 1 90 ? 5.114 -18.346 3.030 1.00 86.38 90 THR A CA 1
ATOM 681 C C . THR A 1 90 ? 3.820 -19.162 3.067 1.00 86.38 90 THR A C 1
ATOM 683 O O . THR A 1 90 ? 3.146 -19.249 4.092 1.00 86.38 90 THR A O 1
ATOM 686 N N . ASN A 1 91 ? 3.426 -19.720 1.922 1.00 80.62 91 ASN A N 1
ATOM 687 C CA . ASN A 1 91 ? 2.385 -20.750 1.864 1.00 80.62 91 ASN A CA 1
ATOM 688 C C . ASN A 1 91 ? 2.987 -22.152 2.060 1.00 80.62 91 ASN A C 1
ATOM 690 O O . ASN A 1 91 ? 4.202 -22.302 2.166 1.00 80.62 91 ASN A O 1
ATOM 694 N N . ASP A 1 92 ? 2.140 -23.182 2.019 1.00 79.81 92 ASP A N 1
ATOM 695 C CA . ASP A 1 92 ? 2.540 -24.593 2.156 1.00 79.81 92 ASP A CA 1
ATOM 696 C C . ASP A 1 92 ? 3.565 -25.043 1.098 1.00 79.81 92 ASP A C 1
ATOM 698 O O . ASP A 1 92 ? 4.281 -26.021 1.288 1.00 79.81 92 ASP A O 1
ATOM 702 N N . GLN A 1 93 ? 3.664 -24.317 -0.021 1.00 81.31 93 GLN A N 1
ATOM 703 C CA . GLN A 1 93 ? 4.661 -24.543 -1.069 1.00 81.31 93 GLN A CA 1
ATOM 704 C C . GLN A 1 93 ? 5.967 -23.745 -0.865 1.00 81.31 93 GLN A C 1
ATOM 706 O O . GLN A 1 93 ? 6.813 -23.726 -1.757 1.00 81.31 93 GLN A O 1
ATOM 711 N N . GLY A 1 94 ? 6.131 -23.043 0.261 1.00 83.75 94 GLY A N 1
ATOM 712 C CA . GLY A 1 94 ? 7.287 -22.183 0.541 1.00 83.75 94 GLY A CA 1
ATOM 713 C C . GLY A 1 94 ? 7.329 -20.876 -0.268 1.00 83.75 94 GLY A C 1
ATOM 714 O O . GLY A 1 94 ? 8.315 -20.145 -0.222 1.00 83.75 94 GLY A O 1
ATOM 715 N N . GLU A 1 95 ? 6.275 -20.548 -1.018 1.00 90.06 95 GLU A N 1
ATOM 716 C CA . GLU A 1 95 ? 6.184 -19.359 -1.869 1.00 90.06 95 GLU A CA 1
ATOM 717 C C . GLU A 1 95 ? 5.617 -18.167 -1.080 1.00 90.06 95 GLU A C 1
ATOM 719 O O . GLU A 1 95 ? 4.505 -18.215 -0.544 1.00 90.06 95 GLU A O 1
ATOM 724 N N . THR A 1 96 ? 6.370 -17.066 -1.034 1.00 94.38 96 THR A N 1
ATOM 725 C CA . THR A 1 96 ? 5.927 -15.830 -0.365 1.00 94.38 96 THR A CA 1
ATOM 726 C C . THR A 1 96 ? 4.937 -15.027 -1.213 1.00 94.38 96 THR A C 1
ATOM 728 O O . THR A 1 96 ? 4.849 -15.186 -2.437 1.00 94.38 96 THR A O 1
ATOM 731 N N . CYS A 1 97 ? 4.223 -14.085 -0.590 1.00 93.31 97 CYS A N 1
ATOM 732 C CA . CYS A 1 97 ? 3.352 -13.153 -1.315 1.00 93.31 97 CYS A CA 1
ATOM 733 C C . CYS A 1 97 ? 4.138 -12.330 -2.353 1.00 93.31 97 CYS A C 1
ATOM 735 O O . CYS A 1 97 ? 3.674 -12.137 -3.479 1.00 93.31 97 CYS A O 1
ATOM 737 N N . ALA A 1 98 ? 5.364 -11.909 -2.027 1.00 95.38 98 ALA A N 1
ATOM 738 C CA . ALA A 1 98 ? 6.242 -11.205 -2.959 1.00 95.38 98 ALA A CA 1
ATOM 739 C C . ALA A 1 98 ? 6.598 -12.058 -4.188 1.00 95.38 98 ALA A C 1
ATOM 741 O O . ALA A 1 98 ? 6.602 -11.547 -5.313 1.00 95.38 98 ALA A O 1
ATOM 742 N N . HIS A 1 99 ? 6.853 -13.359 -4.002 1.00 94.38 99 HIS A N 1
ATOM 743 C CA . HIS A 1 99 ? 7.099 -14.282 -5.112 1.00 94.38 99 HIS A CA 1
ATOM 744 C C . HIS A 1 99 ? 5.879 -14.392 -6.029 1.00 94.38 99 HIS A C 1
ATOM 746 O O . HIS A 1 99 ? 6.034 -14.263 -7.244 1.00 94.38 99 HIS A O 1
ATOM 752 N N . LYS A 1 100 ? 4.667 -14.508 -5.470 1.00 93.94 100 LYS A N 1
ATOM 753 C CA . LYS A 1 100 ? 3.417 -14.532 -6.252 1.00 93.94 100 LYS A CA 1
ATOM 754 C C . LYS A 1 100 ? 3.229 -13.266 -7.079 1.00 93.94 100 LYS A C 1
ATOM 756 O O . LYS A 1 100 ? 2.936 -13.354 -8.270 1.00 93.94 100 LYS A O 1
ATOM 761 N N . VAL A 1 101 ? 3.465 -12.097 -6.479 1.00 94.31 101 VAL A N 1
ATOM 762 C CA . VAL A 1 101 ? 3.389 -10.802 -7.176 1.00 94.31 101 VAL A CA 1
ATOM 763 C C . VAL A 1 101 ? 4.352 -10.763 -8.361 1.00 94.31 101 VAL A C 1
ATOM 765 O O . VAL A 1 101 ? 3.949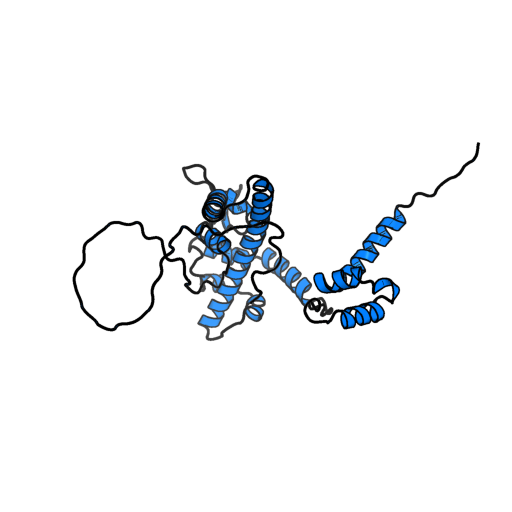 -10.419 -9.472 1.00 94.31 101 VAL A O 1
ATOM 768 N N . LYS A 1 102 ? 5.620 -11.134 -8.149 1.00 94.12 102 LYS A N 1
ATOM 769 C CA . LYS A 1 102 ? 6.640 -11.130 -9.207 1.00 94.12 102 LYS A CA 1
ATOM 770 C C . LYS A 1 102 ? 6.330 -12.141 -10.302 1.00 94.12 102 LYS A C 1
ATOM 772 O O . LYS A 1 102 ? 6.419 -11.804 -11.476 1.00 94.12 102 LYS A O 1
ATOM 777 N N . LYS A 1 103 ? 5.967 -13.368 -9.929 1.00 93.38 103 LYS A N 1
ATOM 778 C CA . LYS A 1 103 ? 5.613 -14.443 -10.861 1.00 93.38 103 LYS A CA 1
ATOM 779 C C . LYS A 1 103 ? 4.452 -14.029 -11.749 1.00 93.38 103 LYS A C 1
ATOM 781 O O . LYS A 1 103 ? 4.508 -14.197 -12.961 1.00 93.38 103 LYS A O 1
ATOM 786 N N . GLU A 1 104 ? 3.422 -13.436 -11.159 1.00 92.88 104 GLU A N 1
ATOM 787 C CA . GLU A 1 104 ? 2.284 -12.944 -11.917 1.00 92.88 104 GLU A CA 1
ATOM 788 C C . GLU A 1 104 ? 2.649 -11.759 -12.815 1.00 92.88 104 GLU A C 1
ATOM 790 O O . GLU A 1 104 ? 2.229 -11.718 -13.970 1.00 92.88 104 GLU A O 1
ATOM 795 N N . PHE A 1 105 ? 3.465 -10.827 -12.324 1.00 91.75 105 PHE A N 1
ATOM 796 C CA . PHE A 1 105 ? 3.970 -9.729 -13.138 1.00 91.75 105 PHE A CA 1
ATOM 797 C C . PHE A 1 105 ? 4.738 -10.258 -14.361 1.00 91.75 105 PHE A C 1
ATOM 799 O O . PHE A 1 105 ? 4.405 -9.912 -15.491 1.00 91.75 105 PHE A O 1
ATOM 806 N N . TRP A 1 106 ? 5.694 -11.170 -14.173 1.00 91.94 106 TRP A N 1
ATOM 807 C CA . TRP A 1 106 ? 6.480 -11.747 -15.272 1.00 91.94 106 TRP A CA 1
ATOM 808 C C . TRP A 1 106 ? 5.695 -12.707 -16.172 1.00 91.94 106 TRP A C 1
ATOM 810 O O . TRP A 1 106 ? 6.114 -12.974 -17.293 1.00 91.94 106 TRP A O 1
ATOM 820 N N . ARG A 1 107 ? 4.530 -13.194 -15.732 1.00 90.38 107 ARG A N 1
ATOM 821 C CA . ARG A 1 107 ? 3.584 -13.893 -16.614 1.00 90.38 107 ARG A CA 1
ATOM 822 C C . ARG A 1 107 ? 2.951 -12.940 -17.633 1.00 90.38 107 ARG A C 1
ATOM 824 O O . ARG A 1 107 ? 2.609 -13.365 -18.731 1.00 90.38 107 ARG A O 1
ATOM 831 N N . LEU A 1 108 ? 2.758 -11.674 -17.259 1.00 85.38 108 LEU A N 1
ATOM 832 C CA . LEU A 1 108 ? 2.117 -10.653 -18.096 1.00 85.38 108 LEU A CA 1
ATOM 833 C C . LEU A 1 108 ? 3.118 -9.844 -18.928 1.00 85.38 108 LEU A C 1
ATOM 835 O O . LEU A 1 108 ? 2.756 -9.329 -19.984 1.00 85.38 108 LEU A O 1
ATOM 839 N N . PHE A 1 109 ? 4.358 -9.720 -18.455 1.00 85.31 109 PHE A N 1
ATOM 840 C CA . PHE A 1 109 ? 5.388 -8.889 -19.069 1.00 85.31 109 PHE A CA 1
ATOM 841 C C . PHE A 1 109 ? 6.640 -9.702 -19.380 1.00 85.31 109 PHE A C 1
ATOM 843 O O . PHE A 1 109 ? 7.135 -10.452 -18.544 1.00 85.31 109 PHE A O 1
ATOM 850 N N . THR A 1 110 ? 7.202 -9.485 -20.564 1.00 85.69 110 THR A N 1
ATOM 851 C CA . THR A 1 110 ? 8.464 -10.091 -20.997 1.00 85.69 110 THR A CA 1
ATOM 852 C C . THR A 1 110 ? 9.530 -9.021 -21.164 1.00 85.69 110 THR A C 1
ATOM 854 O O . THR A 1 110 ? 9.234 -7.898 -21.566 1.00 85.69 110 THR A O 1
ATOM 857 N N . VAL A 1 111 ? 10.783 -9.372 -20.895 1.00 86.19 111 VAL A N 1
ATOM 858 C CA . VAL A 1 111 ? 11.940 -8.494 -21.088 1.00 86.19 111 VAL A CA 1
ATOM 859 C C . VAL A 1 111 ? 13.052 -9.282 -21.772 1.00 86.19 111 VAL A C 1
ATOM 861 O O . VAL A 1 111 ? 13.173 -10.487 -21.542 1.00 86.19 111 VAL A O 1
ATOM 864 N N . ALA A 1 112 ? 13.840 -8.607 -22.611 1.00 87.38 112 ALA A N 1
ATOM 865 C CA . ALA A 1 112 ? 15.022 -9.193 -23.235 1.00 87.38 112 ALA A CA 1
ATOM 866 C C . ALA A 1 112 ? 15.999 -9.747 -22.179 1.00 87.38 112 ALA A C 1
ATOM 868 O O . ALA A 1 112 ? 16.091 -9.229 -21.061 1.00 87.38 112 ALA A O 1
ATOM 869 N N . ASP A 1 113 ? 16.726 -10.809 -22.528 1.00 89.06 113 ASP A N 1
ATOM 870 C CA . ASP A 1 113 ? 17.565 -11.555 -21.579 1.00 89.06 113 ASP A CA 1
ATOM 871 C C . ASP A 1 113 ? 18.682 -10.714 -20.964 1.00 89.06 113 ASP A C 1
ATOM 873 O O . ASP A 1 113 ? 18.893 -10.771 -19.751 1.00 89.06 113 ASP A O 1
ATOM 877 N N . GLU A 1 114 ? 19.314 -9.861 -21.773 1.00 91.69 114 GLU A N 1
ATOM 878 C CA . GLU A 1 114 ? 20.435 -8.968 -21.417 1.00 91.69 114 GLU A CA 1
ATOM 879 C C . GLU A 1 114 ? 20.117 -7.966 -20.291 1.00 91.69 114 GLU A C 1
ATOM 881 O O . GLU A 1 114 ? 20.951 -7.219 -19.783 1.00 91.69 114 GLU A O 1
ATOM 886 N N . HIS A 1 115 ? 18.867 -7.964 -19.871 1.00 89.06 115 HIS A N 1
ATOM 887 C CA . HIS A 1 115 ? 18.249 -6.885 -19.165 1.00 89.06 115 HIS A CA 1
ATOM 888 C C . HIS A 1 115 ? 17.331 -7.337 -18.019 1.00 89.06 115 HIS A C 1
ATOM 890 O O . HIS A 1 115 ? 16.903 -6.521 -17.195 1.00 89.06 115 HIS A O 1
ATOM 896 N N . LYS A 1 116 ? 17.055 -8.643 -17.932 1.00 88.06 116 LYS A N 1
ATOM 897 C CA . LYS A 1 116 ? 16.224 -9.259 -16.889 1.00 88.06 116 LYS A CA 1
ATOM 898 C C . LYS A 1 116 ? 16.630 -8.823 -15.484 1.00 88.06 116 LYS A C 1
ATOM 900 O O . LYS A 1 116 ? 15.772 -8.531 -14.652 1.00 88.06 116 LYS A O 1
ATOM 905 N N . ARG A 1 117 ? 17.939 -8.721 -15.228 1.00 90.69 117 ARG A N 1
ATOM 906 C CA . ARG A 1 117 ? 18.479 -8.328 -13.920 1.00 90.69 117 ARG A CA 1
ATOM 907 C C . ARG A 1 117 ? 18.102 -6.898 -13.533 1.00 90.69 117 ARG A C 1
ATOM 909 O O . ARG A 1 117 ? 17.645 -6.673 -12.414 1.00 90.69 117 ARG A O 1
ATOM 916 N N . GLU A 1 118 ? 18.269 -5.939 -14.443 1.00 90.19 118 GLU A N 1
ATOM 917 C CA . GLU A 1 118 ? 17.928 -4.541 -14.156 1.00 90.19 118 GLU A CA 1
ATOM 918 C C . GLU A 1 118 ? 16.413 -4.358 -14.063 1.00 90.19 118 GLU A C 1
ATOM 920 O O . GLU A 1 118 ? 15.927 -3.692 -13.151 1.00 90.19 118 GLU A O 1
ATOM 925 N N . ALA A 1 119 ? 15.648 -5.024 -14.929 1.00 86.19 119 ALA A N 1
ATOM 926 C CA . ALA A 1 119 ? 14.193 -4.991 -14.873 1.00 86.19 119 ALA A CA 1
ATOM 927 C C . ALA A 1 119 ? 13.655 -5.544 -13.538 1.00 86.19 119 ALA A C 1
ATOM 929 O O . ALA A 1 119 ? 12.762 -4.942 -12.939 1.00 86.19 119 ALA A O 1
ATOM 930 N N . ALA A 1 120 ? 14.246 -6.624 -13.012 1.00 90.00 120 ALA A N 1
ATOM 931 C CA . ALA A 1 120 ? 13.927 -7.146 -11.684 1.00 90.00 120 ALA A CA 1
ATOM 932 C C . ALA A 1 120 ? 14.250 -6.141 -10.565 1.00 90.00 120 ALA A C 1
ATOM 934 O O . ALA A 1 120 ? 13.428 -5.924 -9.674 1.00 90.00 120 ALA A O 1
ATOM 935 N N . ARG A 1 121 ? 15.404 -5.465 -10.634 1.00 91.31 121 ARG A N 1
ATOM 936 C CA . ARG A 1 121 ? 15.790 -4.423 -9.668 1.00 91.31 121 ARG A CA 1
ATOM 937 C C . ARG A 1 121 ? 14.845 -3.218 -9.703 1.00 91.31 121 ARG A C 1
ATOM 939 O O . ARG A 1 121 ? 14.508 -2.647 -8.664 1.00 91.31 121 ARG A O 1
ATOM 946 N N . VAL A 1 122 ? 14.413 -2.810 -10.893 1.00 87.88 122 VAL A N 1
ATOM 947 C CA . VAL A 1 122 ? 13.441 -1.724 -11.070 1.00 87.88 122 VAL A CA 1
ATOM 948 C C . VAL A 1 122 ? 12.076 -2.131 -10.523 1.00 87.88 122 VAL A C 1
ATOM 950 O O . VAL A 1 122 ? 11.465 -1.341 -9.800 1.00 87.88 122 VAL A O 1
ATOM 953 N N . LEU A 1 123 ? 11.628 -3.360 -10.799 1.00 90.12 123 LEU A N 1
ATOM 954 C CA . LEU A 1 123 ? 10.378 -3.902 -10.267 1.00 90.12 123 LEU A CA 1
ATOM 955 C C . LEU A 1 123 ? 10.363 -3.866 -8.734 1.00 90.12 123 LEU A C 1
ATOM 957 O O . LEU A 1 123 ? 9.402 -3.370 -8.160 1.00 90.12 123 LEU A O 1
ATOM 961 N N . GLU A 1 124 ? 11.442 -4.291 -8.076 1.00 93.19 124 GLU A N 1
ATOM 962 C CA . GLU A 1 124 ? 11.594 -4.224 -6.613 1.00 93.19 124 GLU A CA 1
ATOM 963 C C . GLU A 1 124 ? 11.381 -2.813 -6.053 1.00 93.19 124 GLU A C 1
ATOM 965 O O . GLU A 1 124 ? 10.562 -2.579 -5.156 1.00 93.19 124 GLU A O 1
ATOM 970 N N . ASN A 1 125 ? 12.091 -1.836 -6.619 1.00 89.44 125 ASN A N 1
ATOM 971 C CA . ASN A 1 125 ? 11.973 -0.441 -6.199 1.00 89.44 125 ASN A CA 1
ATOM 972 C C . ASN A 1 125 ? 10.560 0.101 -6.435 1.00 89.44 125 ASN A C 1
ATOM 974 O O . ASN A 1 125 ? 10.029 0.872 -5.626 1.00 89.44 125 ASN A O 1
ATOM 978 N N . TYR A 1 126 ? 9.945 -0.312 -7.541 1.00 89.38 126 TYR A N 1
ATOM 979 C CA . TYR A 1 126 ? 8.602 0.101 -7.895 1.00 89.38 126 TYR A CA 1
ATOM 980 C C . TYR A 1 126 ? 7.549 -0.529 -6.972 1.00 89.38 126 TYR A C 1
ATOM 982 O O . TYR A 1 126 ? 6.677 0.199 -6.499 1.00 89.38 126 TYR A O 1
ATOM 990 N N . CYS A 1 127 ? 7.678 -1.809 -6.600 1.00 92.50 127 CYS A N 1
ATOM 991 C CA . CYS A 1 127 ? 6.847 -2.459 -5.582 1.00 92.50 127 CYS A CA 1
ATOM 992 C C . CYS A 1 127 ? 6.938 -1.726 -4.239 1.00 92.50 127 CYS A C 1
ATOM 994 O O . CYS A 1 127 ? 5.909 -1.333 -3.689 1.00 92.50 127 CYS A O 1
ATOM 996 N N . ARG A 1 128 ? 8.151 -1.420 -3.756 1.00 92.31 128 ARG A N 1
ATOM 997 C CA . ARG A 1 128 ? 8.352 -0.666 -2.502 1.00 92.31 128 ARG A CA 1
ATOM 998 C C . ARG A 1 128 ? 7.652 0.692 -2.510 1.00 92.31 128 ARG A C 1
ATOM 1000 O O . ARG A 1 128 ? 7.084 1.121 -1.504 1.00 92.31 128 ARG A O 1
ATOM 1007 N N . LYS A 1 129 ? 7.701 1.413 -3.632 1.00 89.62 129 LYS A N 1
ATOM 1008 C CA . LYS A 1 129 ? 6.974 2.681 -3.779 1.00 89.62 129 LYS A CA 1
ATOM 1009 C C . LYS A 1 129 ? 5.465 2.447 -3.844 1.00 89.62 129 LYS A C 1
ATOM 1011 O O . LYS A 1 129 ? 4.707 3.182 -3.216 1.00 89.62 129 LYS A O 1
ATOM 1016 N N . ARG A 1 130 ? 5.025 1.437 -4.592 1.00 90.75 130 ARG A N 1
ATOM 1017 C CA . ARG A 1 130 ? 3.609 1.191 -4.851 1.00 90.75 130 ARG A CA 1
ATOM 1018 C C . ARG A 1 130 ? 2.865 0.697 -3.617 1.00 90.75 130 ARG A C 1
ATOM 1020 O O . ARG A 1 130 ? 1.768 1.192 -3.397 1.00 90.75 130 ARG A O 1
ATOM 1027 N N . VAL A 1 131 ? 3.454 -0.177 -2.800 1.00 93.38 131 VAL A N 1
ATOM 1028 C CA . VAL A 1 131 ? 2.853 -0.633 -1.533 1.00 93.38 131 VAL A CA 1
ATOM 1029 C C . VAL A 1 131 ? 2.602 0.548 -0.597 1.00 93.38 131 VAL A C 1
ATOM 1031 O O . VAL A 1 131 ? 1.469 0.746 -0.173 1.00 93.38 131 VAL A O 1
ATOM 1034 N N . ARG A 1 132 ? 3.605 1.414 -0.384 1.00 89.94 132 ARG A N 1
ATOM 1035 C CA . ARG A 1 132 ? 3.435 2.639 0.419 1.00 89.94 132 ARG A CA 1
ATOM 1036 C C . ARG A 1 132 ? 2.301 3.523 -0.101 1.00 89.94 132 ARG A C 1
ATOM 1038 O O . ARG A 1 132 ? 1.476 3.993 0.674 1.00 89.94 132 ARG A O 1
ATOM 1045 N N . ASN A 1 133 ? 2.236 3.715 -1.419 1.00 88.81 133 ASN A N 1
ATOM 1046 C CA . ASN A 1 133 ? 1.165 4.496 -2.034 1.00 88.81 133 ASN A CA 1
ATOM 1047 C C . ASN A 1 133 ? -0.209 3.836 -1.863 1.00 88.81 133 ASN A C 1
ATOM 1049 O O . ASN A 1 133 ? -1.183 4.549 -1.666 1.00 88.81 133 ASN A O 1
ATOM 1053 N N . ILE A 1 134 ? -0.303 2.506 -1.962 1.00 90.62 134 ILE A N 1
ATOM 1054 C CA . ILE A 1 134 ? -1.555 1.776 -1.737 1.00 90.62 134 ILE A CA 1
ATOM 1055 C C . ILE A 1 134 ? -2.025 2.005 -0.301 1.00 90.62 134 ILE A C 1
ATOM 1057 O O . ILE A 1 134 ? -3.155 2.440 -0.133 1.00 90.62 134 ILE A O 1
ATOM 1061 N N . MET A 1 135 ? -1.163 1.816 0.702 1.00 91.38 135 MET A N 1
ATOM 1062 C CA . MET A 1 135 ? -1.530 2.013 2.113 1.00 91.38 135 MET A CA 1
ATOM 1063 C C . MET A 1 135 ? -1.999 3.437 2.402 1.00 91.38 135 MET A C 1
ATOM 1065 O O . MET A 1 135 ? -3.024 3.640 3.045 1.00 91.38 135 MET A O 1
ATOM 1069 N N . TYR A 1 136 ? -1.295 4.428 1.853 1.00 88.88 136 TYR A N 1
ATOM 1070 C CA . TYR A 1 136 ? -1.721 5.821 1.941 1.00 88.88 136 TYR A CA 1
ATOM 1071 C C . TYR A 1 136 ? -3.106 6.048 1.311 1.00 88.88 136 TYR A C 1
ATOM 1073 O O . TYR A 1 136 ? -3.944 6.727 1.898 1.00 88.88 136 TYR A O 1
ATOM 1081 N N . GLN A 1 137 ? -3.359 5.472 0.132 1.00 89.81 137 GLN A N 1
ATOM 1082 C CA . GLN A 1 137 ? -4.637 5.622 -0.565 1.00 89.81 137 GLN A CA 1
ATOM 1083 C C . GLN A 1 137 ? -5.789 4.926 0.162 1.00 89.81 137 GLN A C 1
ATOM 1085 O O . GLN A 1 137 ? -6.873 5.487 0.195 1.00 89.81 137 GLN A O 1
ATOM 1090 N N . VAL A 1 138 ? -5.565 3.768 0.797 1.00 92.12 138 VAL A N 1
ATOM 1091 C CA . VAL A 1 138 ? -6.605 3.118 1.621 1.00 92.12 138 VAL A CA 1
ATOM 1092 C C . VAL A 1 138 ? -7.087 4.051 2.713 1.00 92.12 138 VAL A C 1
ATOM 1094 O O . VAL A 1 138 ? -8.288 4.211 2.887 1.00 92.12 138 VAL A O 1
ATOM 1097 N N . ARG A 1 139 ? -6.155 4.688 3.422 1.00 93.19 139 ARG A N 1
ATOM 1098 C CA . ARG A 1 139 ? -6.502 5.632 4.480 1.00 93.19 139 ARG A CA 1
ATOM 1099 C C . ARG A 1 139 ? -7.313 6.809 3.933 1.00 93.19 139 ARG A C 1
ATOM 1101 O O . ARG A 1 139 ? -8.307 7.198 4.529 1.00 93.19 139 ARG A O 1
ATOM 1108 N N . VAL A 1 140 ? -6.896 7.381 2.800 1.00 91.44 140 VAL A N 1
ATOM 1109 C CA . VAL A 1 140 ? -7.616 8.495 2.154 1.00 91.44 140 VAL A CA 1
ATOM 1110 C C . VAL A 1 140 ? -9.014 8.070 1.700 1.00 91.44 140 VAL A C 1
ATOM 1112 O O . VAL A 1 140 ? -9.961 8.826 1.887 1.00 91.44 140 VAL A O 1
ATOM 1115 N N . ASP A 1 141 ? -9.162 6.871 1.141 1.00 91.50 141 ASP A N 1
ATOM 1116 C CA . ASP A 1 141 ? -10.464 6.338 0.739 1.00 91.50 141 ASP A CA 1
ATOM 1117 C C . ASP A 1 141 ? -11.360 6.053 1.959 1.00 91.50 141 ASP A C 1
ATOM 1119 O O . ASP A 1 141 ? -12.553 6.327 1.897 1.00 91.50 141 ASP A O 1
ATOM 1123 N N . ALA A 1 142 ? -10.799 5.597 3.086 1.00 93.69 142 ALA A N 1
ATOM 1124 C CA . ALA A 1 142 ? -11.541 5.443 4.341 1.00 93.69 142 ALA A CA 1
ATOM 1125 C C . ALA A 1 142 ? -12.059 6.791 4.860 1.00 93.69 142 ALA A C 1
ATOM 1127 O O . ALA A 1 142 ? -13.230 6.913 5.202 1.00 93.69 142 ALA A O 1
ATOM 1128 N N . VAL A 1 143 ? -11.216 7.830 4.838 1.00 93.06 143 VAL A N 1
ATOM 1129 C CA . VAL A 1 143 ? -11.631 9.200 5.176 1.00 93.06 143 VAL A CA 1
ATOM 1130 C C . VAL A 1 143 ? -12.786 9.650 4.287 1.00 93.06 143 VAL A C 1
ATOM 1132 O O . VAL A 1 143 ? -13.784 10.146 4.792 1.00 93.06 143 VAL A O 1
ATOM 1135 N N . LYS A 1 144 ? -12.683 9.461 2.969 1.00 92.38 144 LYS A N 1
ATOM 1136 C CA . LYS A 1 144 ? -13.769 9.826 2.050 1.00 92.38 144 LYS A CA 1
ATOM 1137 C C . LYS A 1 144 ? -15.061 9.103 2.388 1.00 92.38 144 LYS A C 1
ATOM 1139 O O . LYS A 1 144 ? -16.082 9.763 2.491 1.00 92.38 144 LYS A O 1
ATOM 1144 N N . LEU A 1 145 ? -14.988 7.794 2.612 1.00 92.19 145 LEU A N 1
ATOM 1145 C CA . LEU A 1 145 ? -16.147 6.976 2.946 1.00 92.19 145 LEU A CA 1
ATOM 1146 C C . LEU A 1 145 ? -16.814 7.434 4.251 1.00 92.19 145 LEU A C 1
ATOM 1148 O O . LEU A 1 145 ? -18.035 7.472 4.336 1.00 92.19 145 LEU A O 1
ATOM 1152 N N . HIS A 1 146 ? -16.026 7.826 5.255 1.00 93.00 146 HIS A N 1
ATOM 1153 C CA . HIS A 1 146 ? -16.543 8.364 6.515 1.00 93.00 146 HIS A CA 1
ATOM 1154 C C . HIS A 1 146 ? -17.367 9.639 6.320 1.00 93.00 146 HIS A C 1
ATOM 1156 O O . HIS A 1 146 ? -18.498 9.712 6.796 1.00 93.00 146 HIS A O 1
ATOM 1162 N N . TYR A 1 147 ? -16.827 10.618 5.596 1.00 91.19 147 TYR A N 1
ATOM 1163 C CA . TYR A 1 147 ? -17.531 11.876 5.337 1.00 91.19 147 TYR A CA 1
ATOM 1164 C C . TYR A 1 147 ? -18.689 11.700 4.347 1.00 91.19 147 TYR A C 1
ATOM 1166 O O . TYR A 1 147 ? -19.747 12.298 4.527 1.00 91.19 147 TYR A O 1
ATOM 1174 N N . GLU A 1 148 ? -18.547 10.810 3.363 1.00 91.38 148 GLU A N 1
ATOM 1175 C CA . GLU A 1 148 ? -19.613 10.480 2.415 1.00 91.38 148 GLU A CA 1
ATOM 1176 C C . GLU A 1 148 ? -20.816 9.850 3.130 1.00 91.38 148 GLU A C 1
ATOM 1178 O O . GLU A 1 148 ? -21.953 10.237 2.865 1.00 91.38 148 GLU A O 1
ATOM 1183 N N . ASN A 1 149 ? -20.581 8.982 4.122 1.00 90.06 149 ASN A N 1
ATOM 1184 C CA . ASN A 1 149 ? -21.634 8.432 4.985 1.00 90.06 149 ASN A CA 1
ATOM 1185 C C . ASN A 1 149 ? -22.359 9.506 5.822 1.00 90.06 149 ASN A C 1
ATOM 1187 O O . ASN A 1 149 ? -23.473 9.267 6.285 1.00 90.06 149 ASN A O 1
ATOM 1191 N N . GLN A 1 150 ? -21.751 10.681 6.010 1.00 90.12 150 GLN A N 1
ATOM 1192 C CA . GLN A 1 150 ? -22.350 11.852 6.665 1.00 90.12 150 GLN A CA 1
ATOM 1193 C C . GLN A 1 150 ? -22.961 12.849 5.662 1.00 90.12 150 GLN A C 1
ATOM 1195 O O . GLN A 1 150 ? -23.512 13.871 6.068 1.00 90.12 150 GLN A O 1
ATOM 1200 N N . GLY A 1 151 ? -22.886 12.562 4.358 1.00 87.81 151 GLY A N 1
ATOM 1201 C CA . GLY A 1 151 ? -23.398 13.414 3.284 1.00 87.81 151 GLY A CA 1
ATOM 1202 C C . GLY A 1 151 ? -22.404 14.447 2.738 1.00 87.81 151 GLY A C 1
ATOM 1203 O O . GLY A 1 151 ? -22.799 15.282 1.925 1.00 87.81 151 GLY A O 1
ATOM 1204 N N . GLU A 1 152 ? -21.128 14.411 3.139 1.00 89.44 152 GLU A N 1
ATOM 1205 C CA . GLU A 1 152 ? -20.076 15.307 2.640 1.00 89.44 152 GLU A CA 1
ATOM 1206 C C . GLU A 1 152 ? -19.137 14.579 1.661 1.00 89.44 152 GLU A C 1
ATOM 1208 O O . GLU A 1 152 ? -18.448 13.623 2.010 1.00 89.44 152 GLU A O 1
ATOM 1213 N N . ILE A 1 153 ? -19.048 15.063 0.419 1.00 87.75 153 ILE A N 1
ATOM 1214 C CA . ILE A 1 153 ? -18.141 14.496 -0.590 1.00 87.75 153 ILE A CA 1
ATOM 1215 C C . ILE A 1 153 ? -16.799 15.229 -0.542 1.00 87.75 153 ILE A C 1
ATOM 1217 O O . ILE A 1 153 ? -16.691 16.386 -0.949 1.00 87.75 153 ILE A O 1
ATOM 1221 N N . LEU A 1 154 ? -15.750 14.533 -0.100 1.00 86.19 154 LEU A N 1
ATOM 1222 C CA . LEU A 1 154 ? -14.393 15.080 -0.047 1.00 86.19 154 LEU A CA 1
ATOM 1223 C C . LEU A 1 154 ? -13.558 14.759 -1.295 1.00 86.19 154 LEU A C 1
ATOM 1225 O O . LEU A 1 154 ? -13.461 13.614 -1.759 1.00 86.19 154 LEU A O 1
ATOM 1229 N N . ASP A 1 155 ? -12.829 15.763 -1.784 1.00 86.00 155 ASP A N 1
ATOM 1230 C CA . ASP A 1 155 ? -11.749 15.545 -2.745 1.00 86.00 155 ASP A CA 1
ATOM 1231 C C . ASP A 1 155 ? -10.517 14.883 -2.080 1.00 86.00 155 ASP A C 1
ATOM 1233 O O . ASP A 1 155 ? -10.439 14.710 -0.860 1.00 86.00 155 ASP A O 1
ATOM 1237 N N . ASP A 1 156 ? -9.541 14.444 -2.884 1.00 79.69 156 ASP A N 1
ATOM 1238 C CA . ASP A 1 156 ? -8.322 13.802 -2.358 1.00 79.69 156 ASP A CA 1
ATOM 1239 C C . ASP A 1 156 ? -7.483 14.762 -1.488 1.00 79.69 156 ASP A C 1
ATOM 1241 O O . ASP A 1 156 ? -6.788 14.319 -0.572 1.00 79.69 156 ASP A O 1
ATOM 1245 N N . THR A 1 157 ? -7.542 16.069 -1.755 1.00 84.12 157 THR A N 1
ATOM 1246 C CA . THR A 1 157 ? -6.736 17.094 -1.077 1.00 84.12 157 THR A CA 1
ATOM 1247 C C . THR A 1 157 ? -7.238 17.341 0.340 1.00 84.12 157 THR A C 1
ATOM 1249 O O . THR A 1 157 ? -6.440 17.416 1.276 1.00 84.12 157 THR A O 1
ATOM 1252 N N . LEU A 1 158 ? -8.555 17.433 0.507 1.00 85.56 158 LEU A N 1
ATOM 1253 C CA . LEU A 1 158 ? -9.235 17.608 1.781 1.00 85.56 158 LEU A CA 1
ATOM 1254 C C . LEU A 1 158 ? -9.188 16.315 2.594 1.00 85.56 158 LEU A C 1
ATOM 1256 O O . LEU A 1 158 ? -8.779 16.346 3.755 1.00 85.56 158 LEU A O 1
ATOM 1260 N N . ALA A 1 159 ? -9.475 15.163 1.979 1.00 86.94 159 ALA A N 1
ATOM 1261 C CA . ALA A 1 159 ? -9.386 13.866 2.656 1.00 86.94 159 ALA A CA 1
ATOM 1262 C C . ALA A 1 159 ? -7.951 13.543 3.125 1.00 86.94 159 ALA A C 1
ATOM 1264 O O . ALA A 1 159 ? -7.733 12.961 4.189 1.00 86.94 159 ALA A O 1
ATOM 1265 N N . CYS A 1 160 ? -6.932 13.981 2.376 1.00 83.38 160 CYS A N 1
ATOM 1266 C CA . CYS A 1 160 ? -5.535 13.887 2.800 1.00 83.38 160 CYS A CA 1
ATOM 1267 C C . CYS A 1 160 ? -5.245 14.664 4.097 1.00 83.38 160 CYS A C 1
ATOM 1269 O O . CYS A 1 160 ? -4.323 14.291 4.823 1.00 83.38 160 CYS A O 1
ATOM 1271 N N . ARG A 1 161 ? -5.995 15.724 4.409 1.00 84.50 161 ARG A N 1
ATOM 1272 C CA . ARG A 1 161 ? -5.762 16.569 5.592 1.00 84.50 161 ARG A CA 1
ATOM 1273 C C . ARG A 1 161 ? -6.501 16.089 6.830 1.00 84.50 161 ARG A C 1
ATOM 1275 O O . ARG A 1 161 ? -5.989 16.285 7.921 1.00 84.50 161 ARG A O 1
ATOM 1282 N N . ARG A 1 162 ? -7.652 15.439 6.667 1.00 87.25 162 ARG A N 1
ATOM 1283 C CA . ARG A 1 162 ? -8.435 14.945 7.801 1.00 87.25 162 ARG A CA 1
ATOM 1284 C C . ARG A 1 162 ? -7.743 13.777 8.501 1.00 87.25 162 ARG A C 1
ATOM 1286 O O . ARG A 1 162 ? -7.054 12.949 7.878 1.00 87.25 162 ARG A O 1
ATOM 1293 N N . GLU A 1 163 ? -7.942 13.740 9.804 1.00 87.00 163 GLU A N 1
ATOM 1294 C CA . GLU A 1 163 ? -7.593 12.640 10.687 1.00 87.00 163 GLU A CA 1
ATOM 1295 C C . GLU A 1 163 ? -8.898 12.050 11.196 1.00 87.00 163 GLU A C 1
ATOM 1297 O O . GLU A 1 163 ? -9.841 12.799 11.436 1.00 87.00 163 GLU A O 1
ATOM 1302 N N . LEU A 1 164 ? -8.937 10.726 11.274 1.00 90.50 164 LEU A N 1
ATOM 1303 C CA . LEU A 1 164 ? -9.989 10.006 11.968 1.00 90.50 164 LEU A CA 1
ATOM 1304 C C . LEU A 1 164 ? -9.355 9.320 13.173 1.00 90.50 164 LEU A C 1
ATOM 1306 O O . LEU A 1 164 ? -8.157 9.005 13.123 1.00 90.50 164 LEU A O 1
ATOM 1310 N N . ASP A 1 165 ? -10.149 9.075 14.203 1.00 90.94 165 ASP A N 1
ATOM 1311 C CA . ASP A 1 165 ? -9.772 8.191 15.301 1.00 90.94 165 ASP A CA 1
ATOM 1312 C C . ASP A 1 165 ? -9.958 6.704 14.936 1.00 90.94 165 ASP A C 1
ATOM 1314 O O . ASP A 1 165 ? -10.479 6.346 13.870 1.00 90.94 165 ASP A O 1
ATOM 1318 N N . GLU A 1 166 ? -9.485 5.807 15.806 1.00 90.81 166 GLU A N 1
ATOM 1319 C CA . GLU A 1 166 ? -9.596 4.362 15.589 1.00 90.81 166 GLU A CA 1
ATOM 1320 C C . GLU A 1 166 ? -11.055 3.903 15.399 1.00 90.81 166 GLU A C 1
ATOM 1322 O O . GLU A 1 166 ? -11.341 3.129 14.482 1.00 90.81 166 GLU A O 1
ATOM 1327 N N . ASN A 1 167 ? -11.994 4.407 16.204 1.00 91.50 167 ASN A N 1
ATOM 1328 C CA . ASN A 1 167 ? -13.403 4.005 16.154 1.00 91.50 167 ASN A CA 1
ATOM 1329 C C . ASN A 1 167 ? -14.074 4.469 14.859 1.00 91.50 167 ASN A C 1
ATOM 1331 O O . ASN A 1 167 ? -14.845 3.730 14.242 1.00 91.50 167 ASN A O 1
ATOM 1335 N N . GLU A 1 168 ? -13.767 5.683 14.417 1.00 93.31 168 GLU A N 1
ATOM 1336 C CA . GLU A 1 168 ? -14.208 6.226 13.143 1.00 93.31 168 GLU A CA 1
ATOM 1337 C C . GLU A 1 168 ? -13.708 5.357 11.989 1.00 93.31 168 GLU A C 1
ATOM 1339 O O . GLU A 1 168 ? -14.520 4.964 11.149 1.00 93.31 168 GLU A O 1
ATOM 1344 N N . TYR A 1 169 ? -12.425 4.966 11.976 1.00 93.31 169 TYR A N 1
ATOM 1345 C CA . TYR A 1 169 ? -11.900 4.035 10.971 1.00 93.31 169 TYR A CA 1
ATOM 1346 C C . TYR A 1 169 ? -12.588 2.667 11.022 1.00 93.31 169 TYR A C 1
ATOM 1348 O O . TYR A 1 169 ? -12.906 2.114 9.964 1.00 93.31 169 TYR A O 1
ATOM 1356 N N . LEU A 1 170 ? -12.838 2.107 12.209 1.00 93.12 170 LEU A N 1
ATOM 1357 C CA . LEU A 1 170 ? -13.511 0.811 12.368 1.00 93.12 170 LEU A CA 1
ATOM 1358 C C . LEU A 1 170 ? -14.917 0.801 11.750 1.00 93.12 170 LEU A C 1
ATOM 1360 O O . LEU A 1 170 ? -15.332 -0.220 11.197 1.00 93.12 170 LEU A O 1
ATOM 1364 N N . ASN A 1 171 ? -15.608 1.943 11.762 1.00 91.38 171 ASN A N 1
ATOM 1365 C CA . ASN A 1 171 ? -16.933 2.100 11.165 1.00 91.38 171 ASN A CA 1
ATOM 1366 C C . ASN A 1 171 ? -16.918 2.222 9.628 1.00 91.38 171 ASN A C 1
ATOM 1368 O O . ASN A 1 171 ? -17.959 2.039 8.998 1.00 91.38 171 ASN A O 1
ATOM 1372 N N . VAL A 1 172 ? -15.765 2.497 9.001 1.00 90.62 172 VAL A N 1
ATOM 1373 C CA . VAL A 1 172 ? -15.655 2.730 7.547 1.00 90.62 172 VAL A CA 1
ATOM 1374 C C . VAL A 1 172 ? -14.607 1.861 6.849 1.00 90.62 172 VAL A C 1
ATOM 1376 O O . VAL A 1 172 ? -13.611 2.333 6.296 1.00 90.62 172 VAL A O 1
ATOM 1379 N N . ARG A 1 173 ? -14.857 0.549 6.807 1.00 91.88 173 ARG A N 1
ATOM 1380 C CA . ARG A 1 173 ? -13.966 -0.399 6.124 1.00 91.88 173 ARG A CA 1
ATOM 1381 C C . ARG A 1 173 ? -13.977 -0.225 4.604 1.00 91.88 173 ARG A C 1
ATOM 1383 O O . ARG A 1 173 ? -15.002 -0.395 3.950 1.00 91.88 173 ARG A O 1
ATOM 1390 N N . VAL A 1 174 ? -12.789 -0.049 4.026 1.00 89.38 174 VAL A N 1
ATOM 1391 C CA . VAL A 1 174 ? -12.589 -0.110 2.571 1.00 89.38 174 VAL A CA 1
ATOM 1392 C C . VAL A 1 174 ? -12.691 -1.560 2.078 1.00 89.38 174 VAL A C 1
ATOM 1394 O O . VAL A 1 174 ? -11.964 -2.435 2.547 1.00 89.38 174 VAL A O 1
ATOM 1397 N N . GLU A 1 175 ? -13.554 -1.805 1.087 1.00 85.81 175 GLU A N 1
ATOM 1398 C CA . GLU A 1 175 ? -14.013 -3.149 0.690 1.00 85.81 175 GLU A CA 1
ATOM 1399 C C . GLU A 1 175 ? -12.893 -4.159 0.402 1.00 85.81 175 GLU A C 1
ATOM 1401 O O . GLU A 1 175 ? -12.957 -5.310 0.834 1.00 85.81 175 GLU A O 1
ATOM 1406 N N . TRP A 1 176 ? -11.838 -3.735 -0.300 1.00 86.00 176 TRP A N 1
ATOM 1407 C CA . TRP A 1 176 ? -10.769 -4.647 -0.714 1.00 86.00 176 TRP A CA 1
ATOM 1408 C C . TRP A 1 176 ? -9.837 -5.065 0.437 1.00 86.00 176 TRP A C 1
ATOM 1410 O O . TRP A 1 176 ? -9.145 -6.078 0.319 1.00 86.00 176 TRP A O 1
ATOM 1420 N N . CYS A 1 177 ? -9.803 -4.314 1.543 1.00 87.88 177 CYS A N 1
ATOM 1421 C CA . CYS A 1 177 ? -9.038 -4.689 2.728 1.00 87.88 177 CYS A CA 1
ATOM 1422 C C . CYS A 1 177 ? -9.798 -5.751 3.524 1.00 87.88 177 CYS A C 1
ATOM 1424 O O . CYS A 1 177 ? -10.985 -5.602 3.817 1.00 87.88 177 CYS A O 1
ATOM 1426 N N . LYS A 1 178 ? -9.108 -6.830 3.903 1.00 87.12 178 LYS A N 1
ATOM 1427 C CA . LYS A 1 178 ? -9.711 -7.925 4.671 1.00 87.12 178 LYS A CA 1
ATOM 1428 C C . LYS A 1 178 ? -10.212 -7.427 6.040 1.00 87.12 178 LYS A C 1
ATOM 1430 O O . LYS A 1 178 ? -9.715 -6.439 6.576 1.00 87.12 178 LYS A O 1
ATOM 1435 N N . LYS A 1 179 ? -11.221 -8.100 6.598 1.00 89.94 179 LYS A N 1
ATOM 1436 C CA . LYS A 1 179 ? -11.857 -7.690 7.865 1.00 89.94 179 LYS A CA 1
ATOM 1437 C C . LYS A 1 179 ? -10.939 -7.861 9.080 1.00 89.94 179 LYS A C 1
ATOM 1439 O O . LYS A 1 179 ? -11.024 -7.076 10.008 1.00 89.94 179 LYS A O 1
ATOM 1444 N N . ASP A 1 180 ? -10.065 -8.860 9.049 1.00 91.56 180 ASP A N 1
ATOM 1445 C CA . ASP A 1 180 ? -9.111 -9.205 10.111 1.00 91.56 180 ASP A CA 1
ATOM 1446 C C . ASP A 1 180 ? -7.974 -8.181 10.262 1.00 91.56 180 ASP A C 1
ATOM 1448 O O . ASP A 1 180 ? -7.556 -7.872 11.370 1.00 91.56 180 ASP A O 1
ATOM 1452 N N . VAL A 1 181 ? -7.488 -7.628 9.151 1.00 93.62 181 VAL A N 1
ATOM 1453 C CA . VAL A 1 181 ? -6.397 -6.639 9.136 1.00 93.62 181 VAL A CA 1
ATOM 1454 C C . VAL A 1 181 ? -6.875 -5.209 9.395 1.00 93.62 181 VAL A C 1
ATOM 1456 O O . VAL A 1 181 ? -6.067 -4.345 9.726 1.00 93.62 181 VAL A O 1
ATOM 1459 N N . TRP A 1 182 ? -8.172 -4.937 9.231 1.00 94.88 182 TRP A N 1
ATOM 1460 C CA . TRP A 1 182 ? -8.706 -3.580 9.331 1.00 94.88 182 TRP A CA 1
ATOM 1461 C C . TRP A 1 182 ? -8.525 -2.938 10.715 1.00 94.88 182 TRP A C 1
ATOM 1463 O O . TRP A 1 182 ? -8.023 -1.816 10.749 1.00 94.88 182 TRP A O 1
ATOM 1473 N N . PRO A 1 183 ? -8.822 -3.619 11.842 1.00 95.12 183 PRO A N 1
ATOM 1474 C CA . PRO A 1 183 ? -8.579 -3.056 13.171 1.00 95.12 183 PRO A CA 1
ATOM 1475 C C . PRO A 1 183 ? -7.107 -2.715 13.407 1.00 95.12 183 PRO A C 1
ATOM 1477 O O . PRO A 1 183 ? -6.789 -1.644 13.904 1.00 95.12 183 PRO A O 1
ATOM 1480 N N . LEU A 1 184 ? -6.194 -3.574 12.944 1.00 94.94 184 LEU A N 1
ATOM 1481 C CA . LEU A 1 184 ? -4.757 -3.323 13.053 1.00 94.94 184 LEU A CA 1
ATOM 1482 C C . LEU A 1 184 ? -4.319 -2.099 12.234 1.00 94.94 184 LEU A C 1
ATOM 1484 O O . LEU A 1 184 ? -3.450 -1.347 12.664 1.00 94.94 184 LEU A O 1
ATOM 1488 N N . LEU A 1 185 ? -4.915 -1.881 11.055 1.00 94.75 185 LEU A N 1
ATOM 1489 C CA . LEU A 1 185 ? -4.674 -0.676 10.256 1.00 94.75 185 LEU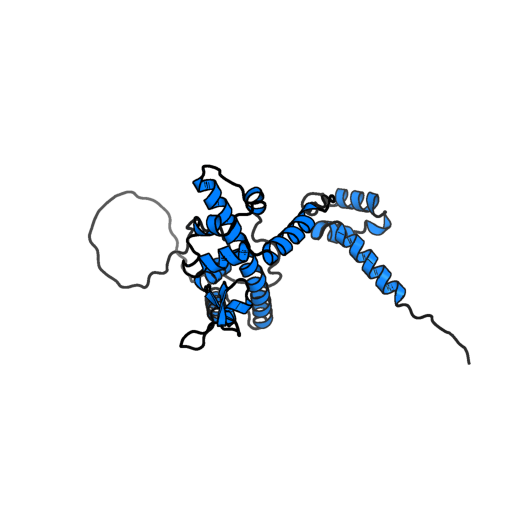 A CA 1
ATOM 1490 C C . LEU A 1 185 ? -5.246 0.583 10.919 1.00 94.75 185 LEU A C 1
ATOM 1492 O O . LEU A 1 185 ? -4.587 1.620 10.880 1.00 94.75 185 LEU A O 1
ATOM 1496 N N . ALA A 1 186 ? -6.435 0.492 11.521 1.00 94.56 186 ALA A N 1
ATOM 1497 C CA . ALA A 1 186 ? -7.059 1.591 12.254 1.00 94.56 186 ALA A CA 1
ATOM 1498 C C . ALA A 1 186 ? -6.179 2.023 13.438 1.00 94.56 186 ALA A C 1
ATOM 1500 O O . ALA A 1 186 ? -5.770 3.182 13.487 1.00 94.56 186 ALA A O 1
ATOM 1501 N N . ALA A 1 187 ? -5.775 1.075 14.290 1.00 94.06 187 ALA A N 1
ATOM 1502 C CA . ALA A 1 187 ? -4.850 1.315 15.397 1.00 94.06 187 ALA A CA 1
ATOM 1503 C C . ALA A 1 187 ? -3.499 1.876 14.912 1.00 94.06 187 ALA A C 1
ATOM 1505 O O . ALA A 1 187 ? -2.965 2.832 15.473 1.00 94.06 187 ALA A O 1
ATOM 1506 N N . TYR A 1 188 ? -2.957 1.338 13.812 1.00 93.19 188 TYR A N 1
ATOM 1507 C CA . TYR A 1 188 ? -1.723 1.850 13.211 1.00 93.19 188 TYR A CA 1
ATOM 1508 C C . TYR A 1 188 ? -1.849 3.315 12.764 1.00 93.19 188 TYR A C 1
ATOM 1510 O O . TYR A 1 188 ? -0.941 4.109 13.016 1.00 93.19 188 TYR A O 1
ATOM 1518 N N . TRP A 1 189 ? -2.946 3.700 12.105 1.00 93.75 189 TRP A N 1
ATOM 1519 C CA . TRP A 1 189 ? -3.152 5.084 11.660 1.00 93.75 189 TRP A CA 1
ATOM 1520 C C . TRP A 1 189 ? -3.509 6.045 12.792 1.00 93.75 189 TRP A C 1
ATOM 1522 O O . TRP A 1 189 ? -3.213 7.235 12.664 1.00 93.75 189 TRP A O 1
ATOM 1532 N N . ASP A 1 190 ? -4.118 5.549 13.868 1.00 93.56 190 ASP A N 1
ATOM 1533 C CA . ASP A 1 190 ? -4.424 6.340 15.060 1.00 93.56 190 ASP A CA 1
ATOM 1534 C C . ASP A 1 190 ? -3.211 6.507 15.997 1.00 93.56 190 ASP A C 1
ATOM 1536 O O . ASP A 1 190 ? -3.167 7.439 16.805 1.00 93.56 190 ASP A O 1
ATOM 1540 N N . SER A 1 191 ? -2.182 5.663 15.837 1.00 92.25 191 SER A N 1
ATOM 1541 C CA . SER A 1 191 ? -0.955 5.709 16.637 1.00 92.25 191 SER A CA 1
ATOM 1542 C C . SER A 1 191 ? -0.260 7.078 16.602 1.00 92.25 191 SER A C 1
ATOM 1544 O O . SER A 1 191 ? -0.153 7.744 15.563 1.00 92.25 191 SER A O 1
ATOM 1546 N N . ALA A 1 192 ? 0.285 7.479 17.755 1.00 89.56 192 ALA A N 1
ATOM 1547 C CA . ALA A 1 192 ? 1.018 8.736 17.897 1.00 89.56 192 ALA A CA 1
ATOM 1548 C C . ALA A 1 192 ? 2.224 8.810 16.944 1.00 89.56 192 ALA A C 1
ATOM 1550 O O . ALA A 1 192 ? 2.460 9.847 16.326 1.00 89.56 192 ALA A O 1
ATOM 1551 N N . GLU A 1 193 ? 2.937 7.695 16.757 1.00 89.31 193 GLU A N 1
ATOM 1552 C CA . GLU A 1 193 ? 4.081 7.613 15.844 1.00 89.31 193 GLU A CA 1
ATOM 1553 C C . GLU A 1 193 ? 3.686 7.913 14.394 1.00 89.31 193 GLU A C 1
ATOM 1555 O O . GLU A 1 193 ? 4.380 8.648 13.679 1.00 89.31 193 GLU A O 1
ATOM 1560 N N . PHE A 1 194 ? 2.557 7.358 13.938 1.00 89.19 194 PHE A N 1
ATOM 1561 C CA . PHE A 1 194 ? 2.069 7.606 12.589 1.00 89.19 194 PHE A CA 1
ATOM 1562 C C . PHE A 1 194 ? 1.651 9.066 12.416 1.00 89.19 194 PHE A C 1
ATOM 1564 O O . PHE A 1 194 ? 2.052 9.697 11.431 1.00 89.19 194 PHE A O 1
ATOM 1571 N N . LYS A 1 195 ? 0.893 9.615 13.373 1.00 88.25 195 LYS A N 1
ATOM 1572 C CA . LYS A 1 195 ? 0.455 11.018 13.363 1.00 88.25 195 LYS A CA 1
ATOM 1573 C C . LYS A 1 195 ? 1.637 11.982 13.365 1.00 88.25 195 LYS A C 1
ATOM 1575 O O . LYS A 1 195 ? 1.672 12.890 12.540 1.00 88.25 195 LYS A O 1
ATOM 1580 N N . GLU A 1 196 ? 2.662 11.744 14.180 1.00 89.12 196 GLU A N 1
ATOM 1581 C CA . GLU A 1 196 ? 3.870 12.576 14.209 1.00 89.12 196 GLU A CA 1
ATOM 1582 C C . GLU A 1 196 ? 4.626 12.523 12.873 1.00 89.12 196 GLU A C 1
ATOM 1584 O O . GLU A 1 196 ? 4.965 13.556 12.284 1.00 89.12 196 GLU A O 1
ATOM 1589 N N . LYS A 1 197 ? 4.871 11.316 12.347 1.00 86.56 197 LYS A N 1
ATOM 1590 C CA . LYS A 1 197 ? 5.558 11.133 11.062 1.00 86.56 197 LYS A CA 1
ATOM 1591 C C . LYS A 1 197 ? 4.796 11.793 9.918 1.00 86.56 197 LYS A C 1
ATOM 1593 O O . LYS A 1 197 ? 5.406 12.364 9.010 1.00 86.56 197 LYS A O 1
ATOM 1598 N N . ARG A 1 198 ? 3.468 11.702 9.952 1.00 85.00 198 ARG A N 1
ATOM 1599 C CA . ARG A 1 198 ? 2.579 12.329 8.981 1.00 85.00 198 ARG A CA 1
ATOM 1600 C C . ARG A 1 198 ? 2.594 13.845 9.109 1.00 85.00 198 ARG A C 1
ATOM 1602 O O . ARG A 1 198 ? 2.742 14.492 8.079 1.00 85.00 198 ARG A O 1
ATOM 1609 N N . SER A 1 199 ? 2.473 14.382 10.318 1.00 83.38 199 SER A N 1
ATOM 1610 C CA . SER A 1 199 ? 2.505 15.818 10.596 1.00 83.38 199 SER A CA 1
ATOM 1611 C C . SER A 1 199 ? 3.792 16.437 10.050 1.00 83.38 199 SER A C 1
ATOM 1613 O O . SER A 1 199 ? 3.733 17.285 9.166 1.00 83.38 199 SER A O 1
ATOM 1615 N N . LYS A 1 200 ? 4.961 15.859 10.364 1.00 83.88 200 LYS A N 1
ATOM 1616 C CA . LYS A 1 200 ? 6.252 16.281 9.784 1.00 83.88 200 LYS A CA 1
ATOM 1617 C C . LYS A 1 200 ? 6.273 16.233 8.255 1.00 83.88 200 LYS A C 1
ATOM 1619 O O . LYS A 1 200 ? 6.853 17.102 7.604 1.00 83.88 200 LYS A O 1
ATOM 1624 N N . ALA A 1 201 ? 5.678 15.200 7.657 1.00 79.81 201 ALA A N 1
ATOM 1625 C CA . ALA A 1 201 ? 5.597 15.088 6.204 1.00 79.81 201 ALA A CA 1
ATOM 1626 C C . ALA A 1 201 ? 4.648 16.135 5.600 1.00 79.81 201 ALA A C 1
ATOM 1628 O O . ALA A 1 201 ? 4.963 16.686 4.547 1.00 79.81 201 ALA A O 1
ATOM 1629 N N . GLN A 1 202 ? 3.520 16.430 6.251 1.00 76.69 202 GLN A N 1
ATOM 1630 C CA . GLN A 1 202 ? 2.599 17.493 5.856 1.00 76.69 202 GLN A CA 1
ATOM 1631 C C . GLN A 1 202 ? 3.282 18.857 5.986 1.00 76.69 202 GLN A C 1
ATOM 1633 O O . GLN A 1 202 ? 3.328 19.585 4.999 1.00 76.69 202 GLN A O 1
ATOM 1638 N N . ASP A 1 203 ? 3.921 19.151 7.113 1.00 76.38 203 ASP A N 1
ATOM 1639 C CA . ASP A 1 203 ? 4.679 20.384 7.340 1.00 76.38 203 ASP A CA 1
ATOM 1640 C C . ASP A 1 203 ? 5.800 20.556 6.313 1.00 76.38 203 ASP A C 1
ATOM 1642 O O . ASP A 1 203 ? 5.980 21.635 5.760 1.00 76.38 203 ASP A O 1
ATOM 1646 N N . SER A 1 204 ? 6.512 19.486 5.950 1.00 68.62 204 SER A N 1
ATOM 1647 C CA . SER A 1 204 ? 7.501 19.544 4.867 1.00 68.62 204 SER A CA 1
ATOM 1648 C C . SER A 1 204 ? 6.877 19.792 3.489 1.00 68.62 204 SER A C 1
ATOM 1650 O O . SER A 1 204 ? 7.558 20.333 2.617 1.00 68.62 204 SER A O 1
ATOM 1652 N N . CYS A 1 205 ? 5.638 19.355 3.251 1.00 62.59 205 CYS A N 1
ATOM 1653 C CA . CYS A 1 205 ? 4.948 19.550 1.974 1.00 62.59 205 CYS A CA 1
ATOM 1654 C C . CYS A 1 205 ? 4.240 20.911 1.881 1.00 62.59 205 CYS A C 1
ATOM 1656 O O . CYS A 1 205 ? 4.042 21.399 0.771 1.00 62.59 205 CYS A O 1
ATOM 1658 N N . PHE A 1 206 ? 3.848 21.504 3.012 1.00 58.78 206 PHE A N 1
ATOM 1659 C CA . PHE A 1 206 ? 3.062 22.743 3.078 1.00 58.78 206 PHE A CA 1
ATOM 1660 C C . PHE A 1 206 ? 3.846 23.944 3.631 1.00 58.78 206 PHE A C 1
ATOM 1662 O O . PHE A 1 206 ? 3.466 25.080 3.371 1.00 58.78 206 PHE A O 1
ATOM 1669 N N . GLY A 1 207 ? 4.950 23.717 4.343 1.00 54.91 207 GLY A N 1
ATOM 1670 C CA . GLY A 1 207 ? 5.768 24.744 4.995 1.00 54.91 207 GLY A CA 1
ATOM 1671 C C . GLY A 1 207 ? 6.783 25.437 4.086 1.00 54.91 207 GLY A C 1
ATOM 1672 O O . GLY A 1 207 ? 7.464 26.363 4.519 1.00 54.91 207 GLY A O 1
ATOM 1673 N N . SER A 1 208 ? 6.906 25.037 2.816 1.00 51.22 208 SER A N 1
ATOM 1674 C CA . SER A 1 208 ? 7.653 25.833 1.846 1.00 51.22 208 SER A CA 1
ATOM 1675 C C . SER A 1 208 ? 6.738 26.894 1.232 1.00 51.22 208 SER A C 1
ATOM 1677 O O . SER A 1 208 ? 6.013 26.619 0.279 1.00 51.22 208 SER A O 1
ATOM 1679 N N . GLU A 1 209 ? 6.855 28.134 1.709 1.00 43.19 209 GLU A N 1
ATOM 1680 C CA . GLU A 1 209 ? 6.317 29.348 1.059 1.00 43.19 209 GLU A CA 1
ATOM 1681 C C . GLU A 1 209 ? 6.855 29.523 -0.379 1.00 43.19 209 GLU A C 1
ATOM 1683 O O . GLU A 1 209 ? 6.316 30.251 -1.217 1.00 43.19 209 GLU A O 1
ATOM 1688 N N . ASN A 1 210 ? 7.916 28.776 -0.697 1.00 45.62 210 ASN A N 1
ATOM 1689 C CA . ASN A 1 210 ? 8.375 28.556 -2.047 1.00 45.62 210 ASN A CA 1
ATOM 1690 C C . ASN A 1 210 ? 7.347 27.720 -2.823 1.00 45.62 210 ASN A C 1
ATOM 1692 O O . ASN A 1 210 ? 7.461 26.499 -2.945 1.00 45.62 210 ASN A O 1
ATOM 1696 N N . ASN A 1 211 ? 6.407 28.432 -3.442 1.00 41.97 211 ASN A N 1
ATOM 1697 C CA . ASN A 1 211 ? 5.655 28.030 -4.628 1.00 41.97 211 ASN A CA 1
ATOM 1698 C C . ASN A 1 211 ? 6.587 27.742 -5.827 1.00 41.97 211 ASN A C 1
ATOM 1700 O O . ASN A 1 211 ? 6.311 28.133 -6.963 1.00 41.97 211 ASN A O 1
ATOM 1704 N N . ALA A 1 212 ? 7.653 26.966 -5.628 1.00 45.56 212 ALA A N 1
ATOM 1705 C CA . ALA A 1 212 ? 8.239 26.143 -6.666 1.00 45.56 212 ALA A CA 1
ATOM 1706 C C . ALA A 1 212 ? 7.272 24.980 -6.949 1.00 45.56 212 ALA A C 1
ATOM 1708 O O . ALA A 1 212 ? 7.638 23.806 -6.933 1.00 45.56 212 ALA A O 1
ATOM 1709 N N . GLN A 1 213 ? 6.015 25.323 -7.269 1.00 45.41 213 GLN A N 1
ATOM 1710 C CA . GLN A 1 213 ? 5.251 24.554 -8.229 1.00 45.41 213 GLN A CA 1
ATOM 1711 C C . GLN A 1 213 ? 6.218 24.225 -9.356 1.00 45.41 213 GLN A C 1
ATOM 1713 O O . GLN A 1 213 ? 6.981 25.089 -9.795 1.00 45.41 213 GLN A O 1
ATOM 1718 N N . ASN A 1 214 ? 6.206 22.976 -9.792 1.00 46.56 214 ASN A N 1
ATOM 1719 C CA . ASN A 1 214 ? 6.919 22.515 -10.966 1.00 46.56 214 ASN A CA 1
ATOM 1720 C C . ASN A 1 214 ? 6.515 23.362 -12.195 1.00 46.56 214 ASN A C 1
ATOM 1722 O O . ASN A 1 214 ? 5.750 22.919 -13.040 1.00 46.56 214 ASN A O 1
ATOM 1726 N N . ARG A 1 215 ? 7.048 24.582 -12.335 1.00 42.44 215 ARG A N 1
ATOM 1727 C CA . ARG A 1 215 ? 6.932 25.444 -13.519 1.00 42.44 215 ARG A CA 1
ATOM 1728 C C . ARG A 1 215 ? 7.844 24.959 -14.647 1.00 42.44 215 ARG A C 1
ATOM 1730 O O . ARG A 1 215 ? 7.994 25.640 -15.652 1.00 42.44 215 ARG A O 1
ATOM 1737 N N . GLY A 1 216 ? 8.428 23.769 -14.501 1.00 43.94 216 GLY A N 1
ATOM 1738 C CA . GLY A 1 216 ? 9.179 23.096 -15.553 1.00 43.94 216 GLY A CA 1
ATOM 1739 C C . GLY A 1 216 ? 8.318 22.627 -16.732 1.00 43.94 216 GLY A C 1
ATOM 1740 O O . GLY A 1 216 ? 8.863 22.218 -17.748 1.00 43.94 216 GLY A O 1
ATOM 1741 N N . GLY A 1 217 ? 6.986 22.696 -16.621 1.00 44.06 217 GLY A N 1
ATOM 1742 C CA . GLY A 1 217 ? 6.071 22.248 -17.675 1.00 44.06 217 GLY A CA 1
ATOM 1743 C C . GLY A 1 217 ? 5.465 23.336 -18.565 1.00 44.06 217 GLY A C 1
ATOM 1744 O O . GLY A 1 217 ? 4.860 22.986 -19.570 1.00 44.06 217 GLY A O 1
ATOM 1745 N N . SER A 1 218 ? 5.581 24.626 -18.222 1.00 52.44 218 SER A N 1
ATOM 1746 C CA . SER A 1 218 ? 4.762 25.671 -18.877 1.00 52.44 218 SER A CA 1
ATOM 1747 C C . SER A 1 218 ? 5.529 26.904 -19.341 1.00 52.44 218 SER A C 1
ATOM 1749 O O . SER A 1 218 ? 4.952 27.733 -20.033 1.00 52.44 218 SER A O 1
ATOM 1751 N N . ARG A 1 219 ? 6.806 27.057 -18.968 1.00 59.72 219 ARG A N 1
ATOM 1752 C CA . ARG A 1 219 ? 7.604 28.202 -19.415 1.00 59.72 219 ARG A CA 1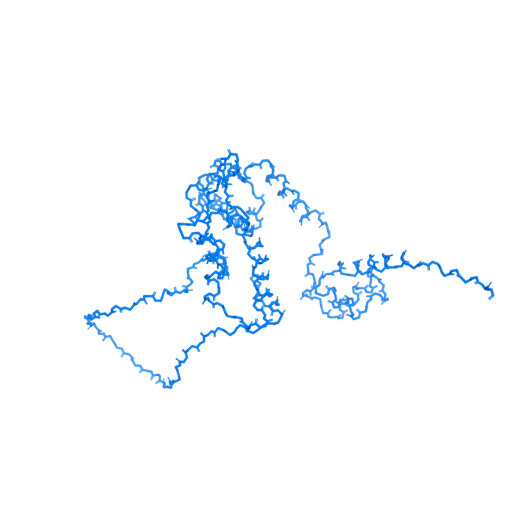
ATOM 1753 C C . ARG A 1 219 ? 8.272 27.871 -20.746 1.00 59.72 219 ARG A C 1
ATOM 1755 O O . ARG A 1 219 ? 9.033 26.900 -20.787 1.00 59.72 219 ARG A O 1
ATOM 1762 N N . PRO A 1 220 ? 8.044 28.646 -21.822 1.00 66.12 220 PRO A N 1
ATOM 1763 C CA . PRO A 1 220 ? 8.806 28.486 -23.046 1.00 66.12 220 PRO A CA 1
ATOM 1764 C C . PRO A 1 220 ? 10.307 28.645 -22.765 1.00 66.12 220 PRO A C 1
ATOM 1766 O O . PRO A 1 220 ? 10.749 29.256 -21.785 1.00 66.12 220 PRO A O 1
ATOM 1769 N N . PHE A 1 221 ? 11.114 28.048 -23.636 1.00 69.06 221 PHE A N 1
ATOM 1770 C CA . PHE A 1 221 ? 12.569 27.965 -23.498 1.00 69.06 221 PHE A CA 1
ATOM 1771 C C . PHE A 1 221 ? 13.235 29.340 -23.284 1.00 69.06 221 PHE A C 1
ATOM 1773 O O . PHE A 1 221 ? 14.246 29.453 -22.589 1.00 69.06 221 PHE A O 1
ATOM 1780 N N . THR A 1 222 ? 12.676 30.398 -23.861 1.00 74.88 222 THR A N 1
ATOM 1781 C CA . THR A 1 222 ? 13.134 31.787 -23.726 1.00 74.88 222 THR A CA 1
ATOM 1782 C C . THR A 1 222 ? 12.815 32.382 -22.353 1.00 74.88 222 THR A C 1
ATOM 1784 O O . THR A 1 222 ? 13.719 32.897 -21.700 1.00 74.88 222 THR A O 1
ATOM 1787 N N . GLU A 1 223 ? 11.591 32.218 -21.849 1.00 75.00 223 GLU A N 1
ATOM 1788 C CA . GLU A 1 223 ? 11.197 32.689 -20.509 1.00 75.00 223 GLU A CA 1
ATOM 1789 C C . GLU A 1 223 ? 11.971 31.990 -19.389 1.00 75.00 223 GLU A C 1
ATOM 1791 O O . GLU A 1 223 ? 12.305 32.597 -18.371 1.00 75.00 223 GLU A O 1
ATOM 1796 N N . THR A 1 224 ? 12.302 30.709 -19.574 1.00 72.81 224 THR A N 1
ATOM 1797 C CA . THR A 1 224 ? 13.151 30.000 -18.609 1.00 72.81 224 THR A CA 1
ATOM 1798 C C . THR A 1 224 ? 14.567 30.579 -18.591 1.00 72.81 224 THR A C 1
ATOM 1800 O O . THR A 1 224 ? 15.184 30.618 -17.532 1.00 72.81 224 THR A O 1
ATOM 1803 N N . GLN A 1 225 ? 15.077 31.068 -19.728 1.00 77.56 225 GLN A N 1
ATOM 1804 C CA . GLN A 1 225 ? 16.374 31.750 -19.766 1.00 77.56 225 GLN A CA 1
ATOM 1805 C C . GLN A 1 225 ? 16.335 33.047 -18.979 1.00 77.56 225 GLN A C 1
ATOM 1807 O O . GLN A 1 225 ? 17.111 33.200 -18.048 1.00 77.56 225 GLN A O 1
ATOM 1812 N N . GLN A 1 226 ? 15.387 33.923 -19.310 1.00 78.69 226 GLN A N 1
ATOM 1813 C CA . GLN A 1 226 ? 15.249 35.236 -18.684 1.00 78.69 226 GLN A CA 1
ATOM 1814 C C . GLN A 1 226 ? 15.049 35.112 -17.172 1.00 78.69 226 GLN A C 1
ATOM 1816 O O . GLN A 1 226 ? 15.612 35.878 -16.399 1.00 78.69 226 GLN A O 1
ATOM 1821 N N . TYR A 1 227 ? 14.304 34.095 -16.730 1.00 78.38 227 TYR A N 1
ATOM 1822 C CA . TYR A 1 227 ? 14.164 33.781 -15.313 1.00 78.38 227 TYR A CA 1
ATOM 1823 C C . TYR A 1 227 ? 15.492 33.377 -14.656 1.00 78.38 227 TYR A C 1
ATOM 1825 O O . TYR A 1 227 ? 15.803 33.858 -13.570 1.00 78.38 227 TYR A O 1
ATOM 1833 N N . ILE A 1 228 ? 16.282 32.507 -15.293 1.00 78.38 228 ILE A N 1
ATOM 1834 C CA . ILE A 1 228 ? 17.581 32.100 -14.743 1.00 78.38 228 ILE A CA 1
ATOM 1835 C C . ILE A 1 228 ? 18.559 33.283 -14.754 1.00 78.38 228 ILE A C 1
ATOM 1837 O O . ILE A 1 228 ? 19.273 33.462 -13.775 1.00 78.38 228 ILE A O 1
ATOM 1841 N N . GLU A 1 229 ? 18.548 34.118 -15.795 1.00 81.81 229 GLU A N 1
ATOM 1842 C CA . GLU A 1 229 ? 19.348 35.349 -15.869 1.00 81.81 229 GLU A CA 1
ATOM 1843 C C . GLU A 1 229 ? 18.991 36.310 -14.732 1.00 81.81 229 GLU A C 1
ATOM 1845 O O . GLU A 1 229 ? 19.883 36.803 -14.047 1.00 81.81 229 GLU A O 1
ATOM 1850 N N . ALA A 1 230 ? 17.697 36.522 -14.483 1.00 78.44 230 ALA A N 1
ATOM 1851 C CA . ALA A 1 230 ? 17.218 37.443 -13.458 1.00 78.44 230 ALA A CA 1
ATOM 1852 C C . ALA A 1 230 ? 17.505 36.968 -12.023 1.00 78.44 230 ALA A C 1
ATOM 1854 O O . ALA A 1 230 ? 17.772 37.790 -11.152 1.00 78.44 230 ALA A O 1
ATOM 1855 N N . ILE A 1 231 ? 17.428 35.659 -11.758 1.00 76.81 231 ILE A N 1
ATOM 1856 C CA . ILE A 1 231 ? 17.569 35.107 -10.398 1.00 76.81 231 ILE A CA 1
ATOM 1857 C C . ILE A 1 231 ? 19.005 34.677 -10.085 1.00 76.81 231 ILE A C 1
ATOM 1859 O O . ILE A 1 231 ? 19.466 34.836 -8.957 1.00 76.81 231 ILE A O 1
ATOM 1863 N N . HIS A 1 232 ? 19.708 34.109 -11.065 1.00 78.19 232 HIS A N 1
ATOM 1864 C CA . HIS A 1 232 ? 21.012 33.462 -10.881 1.00 78.19 232 HIS A CA 1
ATOM 1865 C C . HIS A 1 232 ? 22.142 34.140 -11.666 1.00 78.19 232 HIS A C 1
ATOM 1867 O O . HIS A 1 232 ? 23.299 33.749 -11.513 1.00 78.19 232 HIS A O 1
ATOM 1873 N N . GLY A 1 233 ? 21.829 35.149 -12.482 1.00 79.31 233 GLY A N 1
ATOM 1874 C CA . GLY A 1 233 ? 22.786 35.876 -13.310 1.00 79.31 233 GLY A CA 1
ATOM 1875 C C . GLY A 1 233 ? 23.010 35.250 -14.696 1.00 79.31 233 GLY A C 1
ATOM 1876 O O . GLY A 1 233 ? 22.718 34.067 -14.919 1.00 79.31 233 GLY A O 1
ATOM 1877 N N . PRO A 1 234 ? 23.558 36.028 -15.649 1.00 80.12 234 PRO A N 1
ATOM 1878 C CA . PRO A 1 234 ? 23.712 35.612 -17.046 1.00 80.12 234 PRO A CA 1
ATOM 1879 C C . PRO A 1 234 ? 24.642 34.406 -17.221 1.00 80.12 234 PRO A C 1
ATOM 1881 O O . PRO A 1 234 ? 24.387 33.544 -18.059 1.00 80.12 234 PRO A O 1
ATOM 1884 N N . GLU A 1 235 ? 25.665 34.271 -16.375 1.00 80.69 235 GLU A N 1
ATOM 1885 C CA . GLU A 1 235 ? 26.599 33.136 -16.404 1.00 80.69 235 GLU A CA 1
ATOM 1886 C C . GLU A 1 235 ? 25.912 31.791 -16.136 1.00 80.69 235 GLU A C 1
ATOM 1888 O O . GLU A 1 235 ? 26.337 30.745 -16.630 1.00 80.69 235 GLU A O 1
ATOM 1893 N N . LYS A 1 236 ? 24.820 31.804 -15.364 1.00 78.19 236 LYS A N 1
ATOM 1894 C CA . LYS A 1 236 ? 24.080 30.597 -14.993 1.00 78.19 236 LYS A CA 1
ATOM 1895 C C . LYS A 1 236 ? 22.939 30.283 -15.948 1.00 78.19 236 LYS A C 1
ATOM 1897 O O . LYS A 1 236 ? 22.450 29.153 -15.920 1.00 78.19 236 LYS A O 1
ATOM 1902 N N . ALA A 1 237 ? 22.577 31.192 -16.849 1.00 80.19 237 ALA A N 1
ATOM 1903 C CA . ALA A 1 237 ? 21.523 31.018 -17.848 1.00 80.19 237 ALA A CA 1
ATOM 1904 C C . ALA A 1 237 ? 21.934 30.178 -19.066 1.00 80.19 237 ALA A C 1
ATOM 1906 O O . ALA A 1 237 ? 21.443 30.349 -20.182 1.00 80.19 237 ALA A O 1
ATOM 1907 N N . THR A 1 238 ? 22.828 29.218 -18.845 1.00 83.19 238 THR A N 1
ATOM 1908 C CA . THR A 1 238 ? 23.280 28.299 -19.880 1.00 83.19 238 THR A CA 1
ATOM 1909 C C . THR A 1 238 ? 22.142 27.400 -20.357 1.00 83.19 238 THR A C 1
ATOM 1911 O O . THR A 1 238 ? 21.192 27.093 -19.630 1.00 83.19 238 THR A O 1
ATOM 1914 N N . ILE A 1 239 ? 22.279 26.894 -21.583 1.00 78.56 239 ILE A N 1
ATOM 1915 C CA . ILE A 1 239 ? 21.357 25.908 -22.159 1.00 78.56 239 ILE A CA 1
ATOM 1916 C C . ILE A 1 239 ? 21.219 24.683 -21.235 1.00 78.56 239 ILE A C 1
ATOM 1918 O O . ILE A 1 239 ? 20.113 24.196 -21.014 1.00 78.56 239 ILE A O 1
ATOM 1922 N N . LEU A 1 240 ? 22.322 24.219 -20.639 1.00 77.75 240 LEU A N 1
ATOM 1923 C CA . LEU A 1 240 ? 22.350 23.080 -19.715 1.00 77.75 240 LEU A CA 1
ATOM 1924 C C . LEU A 1 240 ? 21.547 23.334 -18.434 1.00 77.75 240 LEU A C 1
ATOM 1926 O O . LEU A 1 240 ? 20.713 22.505 -18.065 1.00 77.75 240 LEU A O 1
ATOM 1930 N N . ASN A 1 241 ? 21.746 24.483 -17.787 1.00 77.31 241 ASN A N 1
ATOM 1931 C CA . ASN A 1 241 ? 20.994 24.846 -16.586 1.00 77.31 241 ASN A CA 1
ATOM 1932 C C . ASN A 1 241 ? 19.521 25.075 -16.903 1.00 77.31 241 ASN A C 1
ATOM 1934 O O . ASN A 1 241 ? 18.657 24.618 -16.163 1.00 77.31 241 ASN A O 1
ATOM 1938 N N . LYS A 1 242 ? 19.213 25.665 -18.057 1.00 76.06 242 LYS A N 1
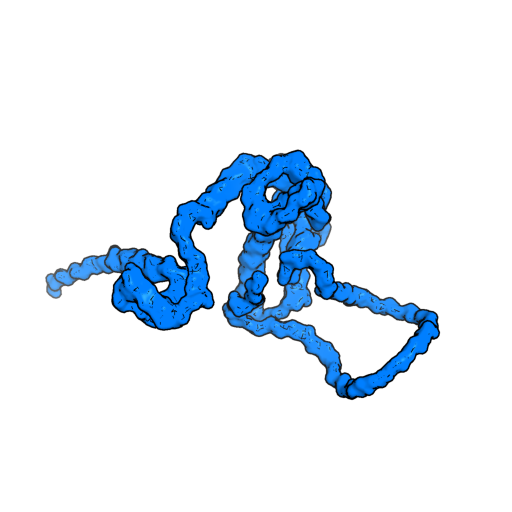ATOM 1939 C CA . LYS A 1 242 ? 17.843 25.791 -18.548 1.00 76.06 242 LYS A CA 1
ATOM 1940 C C . LYS A 1 242 ? 17.163 24.432 -18.718 1.00 76.06 242 LYS A C 1
ATOM 1942 O O . LYS A 1 242 ? 16.067 24.235 -18.199 1.00 76.06 242 LYS A O 1
ATOM 1947 N N . TYR A 1 243 ? 17.817 23.465 -19.365 1.00 72.56 243 TYR A N 1
ATOM 1948 C CA . TYR A 1 243 ? 17.305 22.091 -19.451 1.00 72.56 243 TYR A CA 1
ATOM 1949 C C . TYR A 1 243 ? 17.137 21.447 -18.073 1.00 72.56 243 TYR A C 1
ATOM 1951 O O . TYR A 1 243 ? 16.158 20.734 -17.842 1.00 72.56 243 TYR A O 1
ATOM 1959 N N . ALA A 1 244 ? 18.060 21.698 -17.146 1.00 71.12 244 ALA A N 1
ATOM 1960 C CA . ALA A 1 244 ? 17.975 21.189 -15.785 1.00 71.12 244 ALA A CA 1
ATOM 1961 C C . ALA A 1 244 ? 16.773 21.778 -15.022 1.00 71.12 244 ALA A C 1
ATOM 1963 O O . ALA A 1 244 ? 16.048 21.016 -14.378 1.00 71.12 244 ALA A O 1
ATOM 1964 N N . VAL A 1 245 ? 16.516 23.083 -15.165 1.00 71.25 245 VAL A N 1
ATOM 1965 C CA . VAL A 1 245 ? 15.378 23.801 -14.565 1.00 71.25 245 VAL A CA 1
ATOM 1966 C C . VAL A 1 245 ? 14.049 23.364 -15.165 1.00 71.25 245 VAL A C 1
ATOM 1968 O O . VAL A 1 245 ? 13.129 23.042 -14.419 1.00 71.25 245 VAL A O 1
ATOM 1971 N N . MET A 1 246 ? 13.942 23.270 -16.493 1.00 68.19 246 MET A N 1
ATOM 1972 C CA . MET A 1 246 ? 12.722 22.772 -17.147 1.00 68.19 246 MET A CA 1
ATOM 1973 C C . MET A 1 246 ? 12.400 21.337 -16.706 1.00 68.19 246 MET A C 1
ATOM 1975 O O . MET A 1 246 ? 11.252 20.977 -16.480 1.00 68.19 246 MET A O 1
ATOM 1979 N N . LYS A 1 247 ? 13.423 20.499 -16.530 1.00 64.88 247 LYS A N 1
ATOM 1980 C CA . LYS A 1 247 ? 13.234 19.085 -16.196 1.00 64.88 247 LYS A CA 1
ATOM 1981 C C . LYS A 1 247 ? 13.013 18.816 -14.708 1.00 64.88 247 LYS A C 1
ATOM 1983 O O . LYS A 1 247 ? 12.345 17.844 -14.366 1.00 64.88 247 LYS A O 1
ATOM 1988 N N . SER A 1 248 ? 13.646 19.597 -13.837 1.00 64.56 248 SER A N 1
ATOM 1989 C CA . SER A 1 248 ? 13.793 19.262 -12.411 1.00 64.56 248 SER A CA 1
ATOM 1990 C C . SER A 1 248 ? 13.540 20.447 -11.472 1.00 64.56 248 SER A C 1
ATOM 1992 O O . SER A 1 248 ? 13.753 20.318 -10.268 1.00 64.56 248 SER A O 1
ATOM 1994 N N . GLY A 1 249 ? 13.099 21.586 -12.010 1.00 67.31 249 GLY A N 1
ATOM 1995 C CA . GLY A 1 249 ? 12.866 22.823 -11.270 1.00 67.31 249 GLY A CA 1
ATOM 1996 C C . GLY A 1 249 ? 14.140 23.612 -10.948 1.00 67.31 249 GLY A C 1
ATOM 1997 O O . GLY A 1 249 ? 15.266 23.142 -11.123 1.00 67.31 249 GLY A O 1
ATOM 1998 N N . ASP A 1 250 ? 13.948 24.827 -10.427 1.00 68.62 250 ASP A N 1
ATOM 1999 C CA . ASP A 1 250 ? 15.013 25.790 -10.089 1.00 68.62 250 ASP A CA 1
ATOM 2000 C C . ASP A 1 250 ? 16.057 25.241 -9.095 1.00 68.62 250 ASP A C 1
ATOM 2002 O O . ASP A 1 250 ? 17.234 25.602 -9.116 1.00 68.62 250 ASP A O 1
ATOM 2006 N N . GLY A 1 251 ? 15.654 24.274 -8.264 1.00 65.31 251 GLY A N 1
ATOM 2007 C CA . GLY A 1 251 ? 16.546 23.595 -7.322 1.00 65.31 251 GLY A CA 1
ATOM 2008 C C . GLY A 1 251 ? 17.715 22.849 -7.981 1.00 65.31 251 GLY A C 1
ATOM 2009 O O . GLY A 1 251 ? 18.679 22.510 -7.294 1.00 65.31 251 GLY A O 1
ATOM 2010 N N . ALA A 1 252 ? 17.670 22.598 -9.294 1.00 63.66 252 ALA A N 1
ATOM 2011 C CA . ALA A 1 252 ? 18.771 21.980 -10.027 1.00 63.66 252 ALA A CA 1
ATOM 2012 C C . ALA A 1 252 ? 19.995 22.903 -10.168 1.00 63.66 252 ALA A C 1
ATOM 2014 O O . ALA A 1 252 ? 21.122 22.420 -10.063 1.00 63.66 252 ALA A O 1
ATOM 2015 N N . VAL A 1 253 ? 19.784 24.214 -10.334 1.00 63.84 253 VAL A N 1
ATOM 2016 C CA . VAL A 1 253 ? 20.870 25.207 -10.463 1.00 63.84 253 VAL A CA 1
ATOM 2017 C C . VAL A 1 253 ? 21.591 25.364 -9.126 1.00 63.84 253 VAL A C 1
ATOM 2019 O O . VAL A 1 253 ? 22.811 25.251 -9.056 1.00 63.84 253 VAL A O 1
ATOM 2022 N N . ARG A 1 254 ? 20.827 25.460 -8.031 1.00 62.56 254 ARG A N 1
ATOM 2023 C CA . ARG A 1 254 ? 21.376 25.559 -6.666 1.00 62.56 254 ARG A CA 1
ATOM 2024 C C . ARG A 1 254 ? 22.176 24.317 -6.266 1.00 62.56 254 ARG A C 1
ATOM 2026 O O . ARG A 1 254 ? 23.195 24.415 -5.592 1.00 62.56 254 ARG A O 1
ATOM 2033 N N . LYS A 1 255 ? 21.748 23.126 -6.702 1.00 61.31 255 LYS A N 1
ATOM 2034 C CA . LYS A 1 255 ? 22.507 21.881 -6.484 1.00 61.31 255 LYS A CA 1
ATOM 2035 C C . LYS A 1 255 ? 23.833 21.868 -7.245 1.00 61.31 255 LYS A C 1
ATOM 2037 O O . LYS A 1 255 ? 24.805 21.336 -6.714 1.00 61.31 255 LYS A O 1
ATOM 2042 N N . ALA A 1 256 ? 23.888 22.441 -8.448 1.00 61.22 256 ALA A N 1
ATOM 2043 C CA . ALA A 1 256 ? 25.136 22.562 -9.199 1.00 61.22 256 ALA A CA 1
ATOM 2044 C C . ALA A 1 256 ? 26.153 23.438 -8.449 1.00 61.22 256 ALA A C 1
ATOM 2046 O O . ALA A 1 256 ? 27.317 23.054 -8.353 1.00 61.22 256 ALA A O 1
ATOM 2047 N N . ASP A 1 257 ? 25.696 24.526 -7.823 1.00 60.81 257 ASP A N 1
ATOM 2048 C CA . ASP A 1 257 ? 26.540 25.403 -7.002 1.00 60.81 257 ASP A CA 1
ATOM 2049 C C . ASP A 1 257 ? 27.113 24.681 -5.777 1.00 60.81 257 ASP A C 1
ATOM 2051 O O . ASP A 1 257 ? 28.310 24.756 -5.504 1.00 60.81 257 ASP A O 1
ATOM 2055 N N . VAL A 1 258 ? 26.280 23.911 -5.069 1.00 58.56 258 VAL A N 1
ATOM 2056 C CA . VAL A 1 258 ? 26.716 23.120 -3.906 1.00 58.56 258 VAL A CA 1
ATOM 2057 C C . VAL A 1 258 ? 27.751 22.064 -4.313 1.00 58.56 258 VAL A C 1
ATOM 2059 O O . VAL A 1 258 ? 28.750 21.868 -3.619 1.00 58.56 258 VAL A O 1
ATOM 2062 N N . VAL A 1 259 ? 27.558 21.405 -5.460 1.00 59.28 259 VAL A N 1
ATOM 2063 C CA . VAL A 1 259 ? 28.501 20.405 -5.989 1.00 59.28 259 VAL A CA 1
ATOM 2064 C C . VAL A 1 259 ? 29.806 21.052 -6.470 1.00 59.28 259 VAL A C 1
ATOM 2066 O O . VAL A 1 259 ? 30.879 20.492 -6.238 1.00 59.28 259 VAL A O 1
ATOM 2069 N N . ALA A 1 260 ? 29.747 22.224 -7.107 1.00 61.53 260 ALA A N 1
ATOM 2070 C CA . ALA A 1 260 ? 30.925 22.975 -7.537 1.00 61.53 260 ALA A CA 1
ATOM 2071 C C . ALA A 1 260 ? 31.743 23.480 -6.336 1.00 61.53 260 ALA A C 1
ATOM 2073 O O . ALA A 1 260 ? 32.957 23.271 -6.288 1.00 61.53 260 ALA A O 1
ATOM 2074 N N . ALA A 1 261 ? 31.081 24.029 -5.313 1.00 59.19 261 ALA A N 1
ATOM 2075 C CA . ALA A 1 261 ? 31.718 24.463 -4.071 1.00 59.19 261 ALA A CA 1
ATOM 2076 C C . ALA A 1 261 ? 32.372 23.295 -3.310 1.00 59.19 261 ALA A C 1
ATOM 2078 O O . ALA A 1 261 ? 33.473 23.435 -2.774 1.00 59.19 261 ALA A O 1
ATOM 2079 N N . ALA A 1 262 ? 31.739 22.116 -3.304 1.00 55.22 262 ALA A N 1
ATOM 2080 C CA . ALA A 1 262 ? 32.310 20.907 -2.710 1.00 55.22 262 ALA A CA 1
ATOM 2081 C C . ALA A 1 262 ? 33.545 20.384 -3.471 1.00 55.22 262 ALA A C 1
ATOM 2083 O O . ALA A 1 262 ? 34.441 19.803 -2.858 1.00 55.22 262 ALA A O 1
ATOM 2084 N N . LYS A 1 263 ? 33.619 20.597 -4.793 1.00 58.06 263 LYS A N 1
ATOM 2085 C CA . LYS A 1 263 ? 34.785 20.233 -5.617 1.00 58.06 263 LYS A CA 1
ATOM 2086 C C . LYS A 1 263 ? 35.935 21.237 -5.493 1.00 58.06 263 LYS A C 1
ATOM 2088 O O . LYS A 1 263 ? 37.081 20.805 -5.428 1.00 58.06 263 LYS A O 1
ATOM 2093 N N . GLY A 1 264 ? 35.648 22.536 -5.380 1.00 51.84 264 GLY A N 1
ATOM 2094 C CA . GLY A 1 264 ? 36.666 23.579 -5.190 1.00 51.84 264 GLY A CA 1
ATOM 2095 C C . GLY A 1 264 ? 37.464 23.428 -3.888 1.00 51.84 264 GLY A C 1
ATOM 2096 O O . GLY A 1 264 ? 38.666 23.662 -3.870 1.00 51.84 264 GLY A O 1
ATOM 2097 N N . ARG A 1 265 ? 36.836 22.925 -2.815 1.00 54.41 265 ARG A N 1
ATOM 2098 C CA . ARG A 1 265 ? 37.521 22.650 -1.534 1.00 54.41 265 ARG A CA 1
ATOM 2099 C C . ARG A 1 265 ? 38.456 21.431 -1.559 1.00 54.41 265 ARG A C 1
ATOM 2101 O O . ARG A 1 265 ? 39.170 21.214 -0.588 1.00 54.41 265 ARG A O 1
ATOM 2108 N N . LYS A 1 266 ? 38.452 20.621 -2.627 1.00 50.69 266 LYS A N 1
ATOM 2109 C CA . LYS A 1 266 ? 39.321 19.435 -2.770 1.00 50.69 266 LYS A CA 1
ATOM 2110 C C . LYS A 1 266 ? 40.587 19.682 -3.604 1.00 50.69 266 LYS A C 1
ATOM 2112 O O . LYS A 1 266 ? 41.329 18.731 -3.845 1.00 50.69 266 LYS A O 1
ATOM 2117 N N . ALA A 1 267 ? 40.864 20.915 -4.034 1.00 45.16 267 ALA A N 1
ATOM 2118 C CA . ALA A 1 267 ? 42.133 21.238 -4.682 1.00 45.16 267 ALA A CA 1
ATOM 2119 C C . ALA A 1 267 ? 43.258 21.304 -3.629 1.00 45.16 267 ALA A C 1
ATOM 2121 O O . ALA A 1 267 ? 43.294 22.203 -2.793 1.00 45.16 267 ALA A O 1
ATOM 2122 N N . ARG A 1 268 ? 44.150 20.307 -3.645 1.00 46.50 268 ARG A N 1
ATOM 2123 C CA . ARG A 1 268 ? 45.358 20.233 -2.808 1.00 46.50 268 ARG A CA 1
ATOM 2124 C C . ARG A 1 268 ? 46.332 21.346 -3.243 1.00 46.50 268 ARG A C 1
ATOM 2126 O O . ARG A 1 268 ? 46.528 21.485 -4.450 1.00 46.50 268 ARG A O 1
ATOM 2133 N N . PRO A 1 269 ? 46.944 22.123 -2.330 1.00 40.16 269 PRO A N 1
ATOM 2134 C CA . PRO A 1 269 ? 47.931 23.121 -2.725 1.00 40.16 269 PRO A CA 1
ATOM 2135 C C . PRO A 1 269 ? 49.145 22.420 -3.347 1.00 40.16 269 PRO A C 1
ATOM 2137 O O . PRO A 1 269 ? 49.684 21.469 -2.781 1.00 40.16 269 PRO A O 1
ATOM 2140 N N . SER A 1 270 ? 49.525 22.866 -4.543 1.00 45.81 270 SER A N 1
ATOM 2141 C CA . SER A 1 270 ? 50.736 22.436 -5.239 1.00 45.81 270 SER A CA 1
ATOM 2142 C C . SER A 1 270 ? 51.941 23.068 -4.551 1.00 45.81 270 SER A C 1
ATOM 2144 O O . SER A 1 270 ? 52.225 24.241 -4.770 1.00 45.81 270 SER A O 1
ATOM 2146 N N . THR A 1 271 ? 52.643 22.311 -3.714 1.00 39.94 271 THR A N 1
ATOM 2147 C CA . THR A 1 271 ? 53.987 22.676 -3.254 1.00 39.94 271 THR A CA 1
ATOM 2148 C C . THR A 1 271 ? 54.982 22.275 -4.336 1.00 39.94 271 THR A C 1
ATOM 2150 O O . THR A 1 271 ? 55.310 21.097 -4.481 1.00 39.94 271 THR A O 1
ATOM 2153 N N . SER A 1 272 ? 55.410 23.250 -5.136 1.00 42.22 272 SER A N 1
ATOM 2154 C CA . SER A 1 272 ? 56.628 23.149 -5.933 1.00 42.22 272 SER A CA 1
ATOM 2155 C C . SER A 1 272 ? 57.808 23.523 -5.039 1.00 42.22 272 SER A C 1
ATOM 2157 O O . SER A 1 272 ? 58.032 24.710 -4.818 1.00 42.22 272 SER A O 1
ATOM 2159 N N . ASP A 1 273 ? 58.547 22.531 -4.552 1.00 37.00 273 ASP A N 1
ATOM 2160 C CA . ASP A 1 273 ? 59.908 22.746 -4.067 1.00 37.00 273 ASP A CA 1
ATOM 2161 C C . ASP A 1 273 ? 60.871 22.087 -5.052 1.00 37.00 273 ASP A C 1
ATOM 2163 O O . ASP A 1 273 ? 60.819 20.885 -5.319 1.00 37.00 273 ASP A O 1
ATOM 2167 N N . SER A 1 274 ? 61.691 22.943 -5.649 1.00 39.78 274 SER A N 1
ATOM 2168 C CA . SER A 1 274 ? 62.842 22.632 -6.483 1.00 39.78 274 SER A CA 1
ATOM 2169 C C . SER A 1 274 ? 63.952 21.974 -5.663 1.00 39.78 274 SER A C 1
ATOM 2171 O O . SER A 1 274 ? 64.317 22.504 -4.613 1.00 39.78 274 SER A O 1
ATOM 2173 N N . TYR A 1 275 ? 64.541 20.908 -6.205 1.00 39.19 275 TYR A N 1
ATOM 2174 C CA . TYR A 1 275 ? 65.911 20.473 -5.926 1.00 39.19 275 TYR A CA 1
ATOM 2175 C C . TYR A 1 275 ? 66.640 20.266 -7.249 1.00 39.19 275 TYR A C 1
ATOM 2177 O O . TYR A 1 275 ? 65.999 19.726 -8.182 1.00 39.19 275 TYR A O 1
#

Organism: Brachypodium distachyon (NCBI:txid15368)

InterPro domains:
  IPR039266 Autonomous transposable element EN-1 mosaic protein [PTHR33157] (46-251)